Protein 1VQ2 (pdb70)

B-factor: mean 38.64, std 8.14, range [25.14, 63.62]

Radius of gyration: 15.67 Å; Cα contacts (8 Å, |Δi|>4): 355; chains: 1; bounding box: 34×39×39 Å

Sequence (173 aa):
MKASTVLQIAYLVSQESKCCSWKVGAVIEKNGRIISTGYNGSPAGGVNCCDYAAEQGWLLNKRFVLAKEHRSAHSEWSSKNEIHAELNAILFAAENGSSIEGATMYVTLSPCPDCAKAIAQSGIKKLVYCETYDKNKPGWDDILRNAGIEVFNVPKKNLNKLNWENINEFCGE

Organism: Enterobacteria phage T4 (NCBI:txid10665)

CATH classification: 3.40.140.10

Foldseek 3Di:
DDLLVVLVVQLVQQVVALAQFFRKKKFKADPHHTDFIFIKFFDPPADTRNVVCVVVVQWDVVVIHGEPVCVVVSCVVSVPGIDHGLVRRLVVCVVVVPQRAQIEMEMAEDDDLVNLLVCLVRNHAEYEYEYYDPPDDPPSNVSNVVSNHHYYYDYPVVNDPDPVVPGGGGRHD

Solvent-accessible surface area: 9096 Å² total; per-residue (Å²): 108,162,36,27,42,0,0,8,49,0,0,99,28,0,58,106,5,97,4,10,4,32,32,13,0,0,0,0,14,78,121,26,170,61,49,6,59,6,82,12,9,24,74,108,95,32,68,49,2,43,74,52,0,63,136,87,49,13,37,84,111,96,105,127,36,1,3,154,142,47,45,77,37,10,35,122,27,14,86,172,47,9,48,63,0,7,62,41,0,26,82,90,4,82,148,88,67,31,73,15,102,44,1,20,0,7,0,0,10,1,1,17,97,95,2,1,117,31,0,23,156,29,13,2,93,61,0,3,26,7,54,80,41,81,123,26,65,137,38,46,20,79,82,0,144,130,45,56,6,98,21,98,73,22,51,62,169,71,3,118,159,24,82,78,154,105,26,87,22,94,18,13,101

Nearest PDB structures (foldseek):
  1vq2-assembly1_A  TM=1.006E+00  e=2.935E-40  Tequatrovirus T4
  4p9e-assembly1_A  TM=8.996E-01  e=2.785E-14  Cyanophage S-TIM5
  4p9c-assembly1_J  TM=8.916E-01  e=4.959E-14  Cyanophage S-TIM5
  2hvv-assembly1_A  TM=8.712E-01  e=1.223E-12  Streptococcus mutans
  7fh4-assembly1_A  TM=8.272E-01  e=3.657E-11  Paramecium bursaria Chlorella virus 1

Secondary structure (DSSP, 8-state):
--HHHHHHHHHHHHTT---SSB--EEEEEETTEEEEEEE-B--TTS--HHHHHHHHT-EEE--EEE-GGGHHHHHHHHHHH-B-HHHHHHHHHHHHT---TT-EEEEEEPPPHHHHHHHHHHT--EEEEEEPPTT--TTTTHHHHHTT-EEEE--GGG--SS-GGG---B-B-

InterPro domains:
  IPR002125 Cytidine and deoxycytidylate deaminase domain [PF00383] (3-150)
  IPR002125 Cytidine and deoxycytidylate deaminase domain [PS51747] (1-171)
  IPR015517 Deoxycytidylate deaminase-related [PTHR11086] (5-188)
  IPR016192 APOBEC/CMP deaminase, zinc-binding [PS00903] (104-139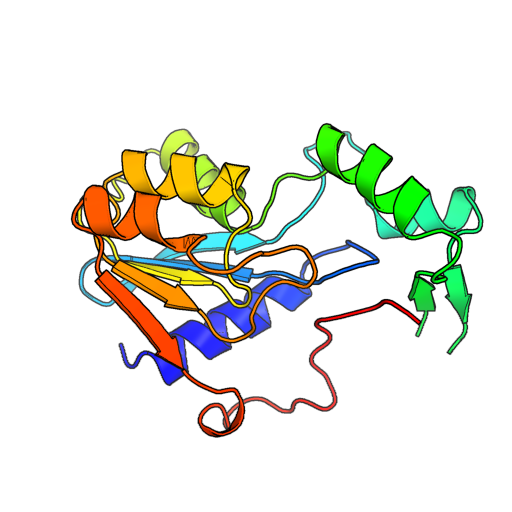)
  IPR016193 Cytidine deaminase-like [SSF53927] (1-190)
  IPR016473 Deoxycytidylate deaminase [PIRSF006019] (4-175)
  IPR035105 Deoxycytidylate deaminase domain [cd01286] (7-165)

Structure (mmCIF, N/CA/C/O backbone):
data_1VQ2
#
_entry.id   1VQ2
#
_cell.length_a   114.528
_cell.length_b   114.528
_cell.length_c   76.950
_cell.angle_alpha   90.00
_cell.angle_beta   90.00
_cell.angle_gamma   120.00
#
_symmetry.space_group_name_H-M   'P 63 2 2'
#
loop_
_entity.id
_entity.type
_entity.pdbx_description
1 polymer 'DEOXYCYTIDYLATE DEAMINASE'
2 non-polymer 'ZINC ION'
3 non-polymer "3,4-DIHYDRO-2'-DEOXYURIDINE-5'-MONOPHOSPHATE"
4 water water
#
loop_
_atom_site.group_PDB
_atom_site.id
_atom_site.type_symbol
_atom_si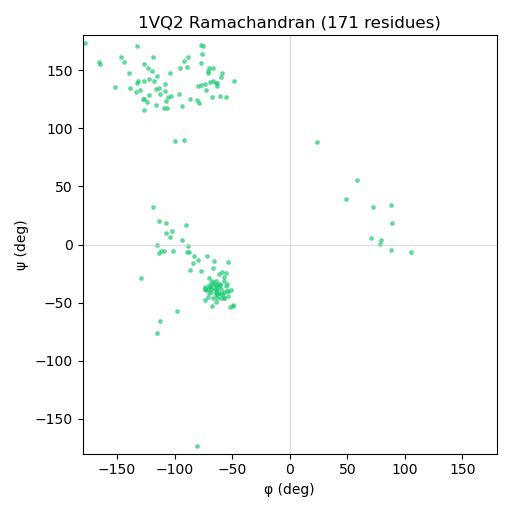te.label_atom_id
_atom_site.label_alt_id
_atom_site.label_comp_id
_atom_site.label_asym_id
_atom_site.label_entity_id
_atom_site.label_seq_id
_atom_site.pdbx_PDB_ins_code
_atom_site.Cartn_x
_atom_site.Cartn_y
_atom_site.Cartn_z
_atom_site.occupancy
_atom_site.B_iso_or_equiv
_atom_site.auth_seq_id
_atom_site.auth_comp_id
_atom_site.auth_asym_id
_atom_site.auth_atom_id
_atom_site.pdbx_PDB_model_num
ATOM 1 N N . MET A 1 1 ? 54.564 13.007 29.787 1.00 35.35 1 MET A N 1
ATOM 2 C CA . MET A 1 1 ? 54.240 11.576 29.526 1.00 36.11 1 MET A CA 1
ATOM 3 C C . MET A 1 1 ? 55.239 10.690 30.258 1.00 36.59 1 MET A C 1
ATOM 4 O O . MET A 1 1 ? 56.254 11.177 30.752 1.00 36.90 1 MET A O 1
ATOM 9 N N . LYS A 1 2 ? 54.953 9.392 30.326 1.00 37.11 2 LYS A N 1
ATOM 10 C CA . LYS A 1 2 ? 55.840 8.455 31.006 1.00 38.20 2 LYS A CA 1
ATOM 11 C C . LYS A 1 2 ? 57.196 8.363 30.320 1.00 37.41 2 LYS A C 1
ATOM 12 O O . LYS A 1 2 ? 57.288 8.342 29.092 1.00 37.39 2 LYS A O 1
ATOM 18 N N . ALA A 1 3 ? 58.246 8.304 31.131 1.00 36.47 3 ALA A N 1
ATOM 19 C CA . ALA A 1 3 ? 59.612 8.225 30.637 1.00 35.59 3 ALA A CA 1
ATOM 20 C C . ALA A 1 3 ? 59.788 7.075 29.653 1.00 34.78 3 ALA A C 1
ATOM 21 O O . ALA A 1 3 ? 60.408 7.240 28.601 1.00 34.02 3 ALA A O 1
ATOM 23 N N . SER A 1 4 ? 59.241 5.911 29.991 1.00 34.59 4 SER A N 1
ATOM 24 C CA . SER A 1 4 ? 59.348 4.752 29.111 1.00 34.49 4 SER A CA 1
ATOM 25 C C . SER A 1 4 ? 58.698 5.039 27.759 1.00 34.16 4 SER A C 1
ATOM 26 O O . SER A 1 4 ? 59.170 4.565 26.729 1.00 34.46 4 SER A O 1
ATOM 29 N N . THR A 1 5 ? 57.619 5.819 27.762 1.00 33.63 5 THR A N 1
ATOM 30 C CA . THR A 1 5 ? 56.933 6.159 26.521 1.00 33.82 5 THR A CA 1
ATOM 31 C C . THR A 1 5 ? 57.783 7.062 25.628 1.00 33.51 5 THR A C 1
ATOM 32 O O . THR A 1 5 ? 57.995 6.762 24.452 1.00 34.03 5 THR A O 1
ATOM 36 N N . VAL A 1 6 ? 58.271 8.168 26.182 1.00 32.73 6 VAL A N 1
ATOM 37 C CA . VAL A 1 6 ? 59.065 9.102 25.386 1.00 32.48 6 VAL A CA 1
ATOM 38 C C . VAL A 1 6 ? 60.395 8.505 24.935 1.00 31.64 6 VAL A C 1
ATOM 39 O O . VAL A 1 6 ? 60.877 8.798 23.839 1.00 31.84 6 VAL A O 1
ATOM 43 N N . LEU A 1 7 ? 60.981 7.663 25.776 1.00 31.29 7 LEU A N 1
ATOM 44 C CA . LEU A 1 7 ? 62.242 7.019 25.438 1.00 31.05 7 LEU A CA 1
ATOM 45 C C . LEU A 1 7 ? 62.027 6.124 24.218 1.00 30.33 7 LEU A C 1
ATOM 46 O O . LEU A 1 7 ? 62.850 6.092 23.305 1.00 30.48 7 LEU A O 1
ATOM 51 N N . GLN A 1 8 ? 60.909 5.406 24.192 1.00 29.97 8 GLN A N 1
ATOM 52 C CA . GLN A 1 8 ? 60.627 4.527 23.064 1.00 29.95 8 GLN A CA 1
ATOM 53 C C . GLN A 1 8 ? 60.315 5.353 21.813 1.00 29.59 8 GLN A C 1
ATOM 54 O O . GLN A 1 8 ? 60.584 4.918 20.691 1.00 29.91 8 GLN A O 1
ATOM 60 N N . ILE A 1 9 ? 59.772 6.552 22.006 1.00 28.68 9 ILE A N 1
ATOM 61 C CA . ILE A 1 9 ? 59.495 7.445 20.884 1.00 28.02 9 IL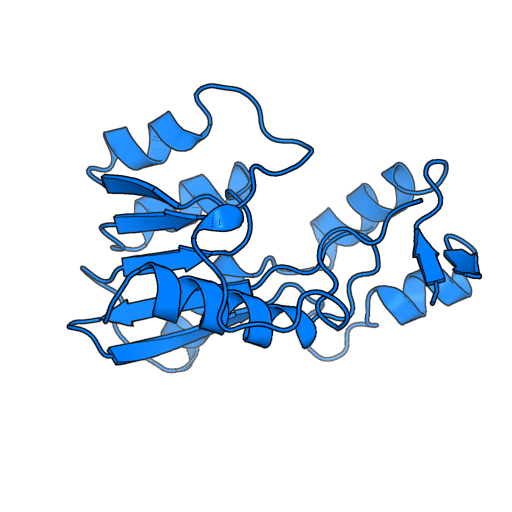E A CA 1
ATOM 62 C C . ILE A 1 9 ? 60.854 7.889 20.328 1.00 28.41 9 ILE A C 1
ATOM 63 O O . ILE A 1 9 ? 61.042 8.010 19.115 1.00 28.74 9 ILE A O 1
ATOM 68 N N . ALA A 1 10 ? 61.806 8.122 21.230 1.00 28.25 10 ALA A N 1
ATOM 69 C CA . ALA A 1 10 ? 63.154 8.514 20.832 1.00 28.01 10 ALA A CA 1
ATOM 70 C C . ALA A 1 10 ? 63.786 7.370 20.030 1.00 27.73 10 ALA A C 1
ATOM 71 O O . ALA A 1 10 ? 64.567 7.602 19.107 1.00 27.06 10 ALA A O 1
ATOM 73 N N . TYR A 1 11 ? 63.450 6.133 20.392 1.00 28.41 11 TYR A N 1
ATOM 74 C CA . TYR A 1 11 ? 63.974 4.975 19.670 1.00 29.21 11 TYR A CA 1
ATOM 75 C C . TYR A 1 11 ? 63.397 4.879 18.268 1.00 28.87 11 TYR A C 1
ATOM 76 O O . TYR A 1 11 ? 64.095 4.486 17.337 1.00 29.86 11 TYR A O 1
ATOM 85 N N . LEU A 1 12 ? 62.125 5.232 18.109 1.00 29.00 12 LEU A N 1
ATOM 86 C CA . LEU A 1 12 ? 61.523 5.203 16.780 1.00 29.12 12 LEU A CA 1
ATOM 87 C C . LEU A 1 12 ? 62.180 6.303 15.951 1.00 29.13 12 LEU A C 1
ATOM 88 O O . LEU A 1 12 ? 62.497 6.110 14.777 1.00 29.58 12 LEU A O 1
ATOM 93 N N . VAL A 1 13 ? 62.394 7.457 16.574 1.00 29.71 13 VAL A N 1
ATOM 94 C CA . VAL A 1 13 ? 63.025 8.575 15.888 1.00 30.04 13 VAL A CA 1
ATOM 95 C C . VAL A 1 13 ? 64.422 8.206 15.403 1.00 29.78 13 VAL A C 1
ATOM 96 O O . VAL A 1 13 ? 64.827 8.604 14.313 1.00 30.06 13 VAL A O 1
ATOM 100 N N . SER A 1 14 ? 65.151 7.439 16.211 1.00 29.88 14 SER A N 1
ATOM 101 C CA . SER A 1 14 ? 66.514 7.030 15.867 1.00 30.29 14 SER A CA 1
ATOM 102 C C . SER A 1 14 ? 66.600 6.191 14.594 1.00 31.14 14 SER A C 1
ATOM 103 O O . SER A 1 14 ? 67.641 6.168 13.933 1.00 30.73 14 SER A O 1
ATOM 106 N N . GLN A 1 15 ? 65.516 5.500 14.252 1.00 31.39 15 GLN A N 1
ATOM 107 C CA . GLN A 1 15 ? 65.510 4.653 13.060 1.00 32.48 15 GLN A CA 1
ATOM 108 C C . GLN A 1 15 ? 65.640 5.440 11.756 1.00 32.22 15 GLN A C 1
ATOM 109 O O . GLN A 1 15 ? 65.926 4.871 10.708 1.00 31.66 15 GLN A O 1
ATOM 115 N N . GLU A 1 16 ? 65.445 6.751 11.827 1.00 32.11 16 GLU A N 1
ATOM 116 C CA . GLU A 1 16 ? 65.561 7.600 10.648 1.00 32.36 16 GLU A CA 1
ATOM 117 C C . GLU A 1 16 ? 67.031 7.905 10.336 1.00 31.79 16 GLU A C 1
ATOM 118 O O . GLU A 1 16 ? 67.352 8.394 9.256 1.00 31.58 16 GLU A O 1
ATOM 124 N N . SER A 1 17 ? 67.919 7.607 11.279 1.00 30.99 17 SER A N 1
ATOM 125 C CA . SER A 1 17 ? 69.347 7.870 11.093 1.00 31.91 17 SER A CA 1
ATOM 126 C C . SER A 1 17 ? 70.002 7.015 10.009 1.00 31.86 17 SER A C 1
ATOM 127 O O . SER A 1 17 ? 69.705 5.833 9.878 1.00 31.81 17 SER A O 1
ATOM 130 N N . LYS A 1 18 ? 70.894 7.627 9.236 1.00 32.58 18 LYS A N 1
ATOM 131 C CA . LYS A 1 18 ? 71.619 6.928 8.181 1.00 33.67 18 LYS A CA 1
ATOM 132 C C . LYS A 1 18 ? 73.046 6.596 8.619 1.00 33.28 18 LYS A C 1
ATOM 133 O O . LYS A 1 18 ? 73.874 6.213 7.795 1.00 33.53 18 LYS A O 1
ATOM 139 N N . CYS A 1 19 ? 73.339 6.753 9.906 1.00 33.07 19 CYS A N 1
ATOM 140 C CA . CYS A 1 19 ? 74.677 6.456 10.418 1.00 33.16 19 CYS A CA 1
ATOM 141 C C . CYS A 1 19 ? 74.885 4.948 10.474 1.00 33.95 19 CYS A C 1
ATOM 142 O O . CYS A 1 19 ? 73.995 4.209 10.893 1.00 33.77 19 CYS A O 1
ATOM 145 N N . CYS A 1 20 ? 76.070 4.502 10.063 1.00 34.97 20 CYS A N 1
ATOM 146 C CA . CYS A 1 20 ? 76.397 3.078 10.048 1.00 35.59 20 CYS A CA 1
ATOM 147 C C . CYS A 1 20 ? 77.001 2.579 11.354 1.00 36.27 20 CYS A C 1
ATOM 148 O O . CYS A 1 20 ? 77.218 1.374 11.523 1.00 35.76 20 CYS A O 1
ATOM 151 N N . SER A 1 21 ? 77.273 3.494 12.281 1.00 36.55 21 SER A N 1
ATOM 152 C CA . SER A 1 21 ? 77.870 3.105 13.557 1.00 36.51 21 SER A CA 1
ATOM 153 C C . SER A 1 21 ? 76.844 2.971 14.671 1.00 36.82 21 SER A C 1
ATOM 154 O O . SER A 1 21 ? 76.733 1.915 15.295 1.00 37.37 21 SER A O 1
ATOM 157 N N . TRP A 1 22 ? 76.107 4.050 14.919 1.00 36.68 22 TRP A N 1
ATOM 158 C CA . TRP A 1 22 ? 75.071 4.086 15.948 1.00 36.45 22 TRP A CA 1
ATOM 159 C C . TRP A 1 22 ? 73.845 4.848 15.449 1.00 35.58 22 TRP A C 1
ATOM 160 O O . TRP A 1 22 ? 73.971 5.795 14.676 1.00 36.07 22 TRP A O 1
ATOM 171 N N . LYS A 1 23 ? 72.665 4.434 15.901 1.00 34.98 23 LYS A N 1
ATOM 172 C CA . LYS A 1 23 ? 71.419 5.112 15.546 1.00 34.75 23 LYS A CA 1
ATOM 173 C C . LYS A 1 23 ? 71.009 5.783 16.843 1.00 34.02 23 LYS A C 1
ATOM 174 O O . LYS A 1 23 ? 70.760 5.107 17.842 1.00 34.73 23 LYS A O 1
ATOM 180 N N . VAL A 1 24 ? 70.939 7.105 16.840 1.00 33.32 24 VAL A N 1
ATOM 181 C CA . VAL A 1 24 ? 70.580 7.822 18.054 1.00 31.77 24 VAL A CA 1
ATOM 182 C C . VAL A 1 24 ? 69.352 8.688 17.838 1.00 30.62 24 VAL A C 1
ATOM 183 O O . VAL A 1 24 ? 69.168 9.266 16.774 1.00 30.35 24 VAL A O 1
ATOM 187 N N . GLY A 1 25 ? 68.503 8.755 18.852 1.00 30.40 25 GLY A N 1
ATOM 188 C CA . GLY A 1 25 ? 67.299 9.551 18.759 1.00 28.90 25 GLY A CA 1
ATOM 189 C C . GLY A 1 25 ? 67.142 10.410 19.996 1.00 28.41 25 GLY A C 1
ATOM 190 O O . GLY A 1 25 ? 67.403 9.961 21.108 1.00 28.06 25 GLY A O 1
ATOM 191 N N . ALA A 1 26 ? 66.724 11.654 19.801 1.00 27.74 26 ALA A N 1
ATOM 192 C CA . ALA A 1 26 ? 66.522 12.572 20.916 1.00 27.14 26 ALA A CA 1
ATOM 193 C C . ALA A 1 26 ? 65.166 13.255 20.787 1.00 26.83 26 ALA A C 1
ATOM 194 O O . ALA A 1 26 ? 64.737 13.624 19.688 1.00 25.86 26 ALA A O 1
ATOM 196 N N . VAL A 1 27 ? 64.506 13.424 21.925 1.00 26.67 27 VAL A N 1
ATOM 197 C CA . VAL A 1 27 ? 63.196 14.049 21.986 1.00 26.70 27 VAL A CA 1
ATOM 198 C C . VAL A 1 27 ? 63.192 15.138 23.049 1.00 27.30 27 VAL A C 1
ATOM 199 O O . VAL A 1 27 ? 63.665 14.921 24.162 1.00 28.07 27 VAL A O 1
ATOM 203 N N . ILE A 1 28 ? 62.669 16.310 22.711 1.00 27.02 28 ILE A N 1
ATOM 204 C CA . ILE A 1 28 ? 62.572 17.376 23.697 1.00 26.59 28 ILE A CA 1
ATOM 205 C C . ILE A 1 28 ? 61.100 17.504 24.064 1.00 27.30 28 ILE A C 1
ATOM 206 O O . ILE A 1 28 ? 60.230 17.691 23.200 1.00 25.60 28 ILE A O 1
ATOM 211 N N . GLU A 1 29 ? 60.827 17.367 25.355 1.00 27.84 29 GLU A N 1
ATOM 212 C CA . GLU A 1 29 ? 59.470 17.436 25.858 1.00 29.66 29 GLU A CA 1
ATOM 213 C C . GLU A 1 29 ? 59.308 18.631 26.788 1.00 29.99 29 GLU A C 1
ATOM 214 O O . GLU A 1 29 ? 60.148 18.874 27.661 1.00 29.62 29 GLU A O 1
ATOM 220 N N . LYS A 1 30 ? 58.226 19.376 26.589 1.00 29.60 30 LYS A N 1
ATOM 221 C CA . LYS A 1 30 ? 57.928 20.532 27.421 1.00 30.26 30 LYS A CA 1
ATOM 222 C C . LYS A 1 30 ? 56.506 20.382 27.939 1.00 30.48 30 LYS A C 1
ATOM 223 O O . LYS A 1 30 ? 55.569 20.213 27.157 1.00 30.63 30 LYS A O 1
ATOM 229 N N . ASN A 1 31 ? 56.353 20.437 29.258 1.00 30.33 31 ASN A N 1
ATOM 230 C CA . ASN A 1 31 ? 55.048 20.298 29.887 1.00 30.82 31 ASN A CA 1
ATOM 231 C C . ASN A 1 31 ? 54.262 19.091 29.378 1.00 30.64 31 ASN A C 1
ATOM 232 O O . ASN A 1 31 ? 53.052 19.160 29.173 1.00 29.82 31 ASN A O 1
ATOM 237 N N . GLY A 1 32 ? 54.960 17.984 29.161 1.00 30.80 32 GLY A N 1
ATOM 238 C CA . GLY A 1 32 ? 54.285 16.776 28.716 1.00 30.82 32 GLY A CA 1
ATOM 239 C C . GLY A 1 32 ? 54.082 16.559 27.227 1.00 29.99 32 GLY A C 1
ATOM 240 O O . GLY A 1 32 ? 53.585 15.502 26.843 1.00 30.99 32 GLY A O 1
ATOM 241 N N . ARG A 1 33 ? 54.444 17.531 26.390 1.00 28.92 33 ARG A N 1
ATOM 242 C CA . ARG A 1 33 ? 54.290 17.388 24.939 1.00 27.80 33 ARG A CA 1
ATOM 243 C C . ARG A 1 33 ? 55.633 17.502 24.239 1.00 27.59 33 ARG A C 1
ATOM 244 O O . ARG A 1 33 ? 56.527 18.215 24.698 1.00 26.92 33 ARG A O 1
ATOM 252 N N . ILE A 1 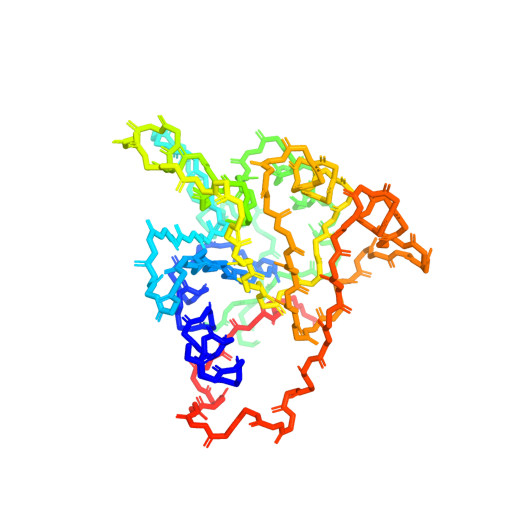34 ? 55.770 16.810 23.116 1.00 27.22 34 ILE A N 1
ATOM 253 C CA . ILE A 1 34 ? 57.011 16.853 22.359 1.00 27.69 34 ILE A CA 1
ATOM 254 C C . ILE A 1 34 ? 57.038 18.121 21.516 1.00 28.16 34 ILE A C 1
ATOM 255 O O . ILE A 1 34 ? 56.114 18.382 20.735 1.00 28.08 34 ILE A O 1
ATOM 260 N N . ILE A 1 35 ? 58.093 18.914 21.690 1.00 28.09 35 ILE A N 1
ATOM 261 C CA . ILE A 1 35 ? 58.234 20.167 20.959 1.00 27.46 35 ILE A CA 1
ATOM 262 C C . ILE A 1 35 ? 59.403 20.149 19.989 1.00 27.73 35 ILE A C 1
ATOM 263 O O . ILE A 1 35 ? 59.583 21.086 19.212 1.00 27.99 35 ILE A O 1
ATOM 268 N N . SER A 1 36 ? 60.206 19.090 20.043 1.00 27.48 36 SER A N 1
ATOM 269 C CA . SER A 1 36 ? 61.320 18.938 19.113 1.00 27.04 36 SER A CA 1
ATOM 270 C C . SER A 1 36 ? 61.833 17.509 19.127 1.00 28.04 36 SER A C 1
ATOM 271 O O . SER A 1 36 ? 61.654 16.787 20.109 1.00 27.34 36 SER A O 1
ATOM 274 N N . THR A 1 37 ? 62.455 17.101 18.021 1.00 27.89 37 THR A N 1
ATOM 275 C CA . THR A 1 37 ? 63.014 15.763 17.897 1.00 27.94 37 THR A CA 1
ATOM 276 C C . THR A 1 37 ? 64.257 15.843 17.041 1.00 27.87 37 THR A C 1
ATOM 277 O O . THR A 1 37 ? 64.452 16.804 16.299 1.00 28.25 37 THR A O 1
ATOM 281 N N . GLY A 1 38 ? 65.095 14.821 17.140 1.00 27.83 38 GLY A N 1
ATOM 282 C CA . GLY A 1 38 ? 66.307 14.799 16.352 1.00 27.47 38 GLY A CA 1
ATOM 283 C C . GLY A 1 38 ? 66.970 13.440 16.320 1.00 26.85 38 GLY A C 1
ATOM 284 O O . GLY A 1 38 ? 66.740 12.595 17.184 1.00 27.19 38 GLY A O 1
ATOM 285 N N . TYR A 1 39 ? 67.773 13.219 15.288 1.00 27.67 39 TYR A N 1
ATOM 286 C CA . TYR A 1 39 ? 68.523 11.982 15.151 1.00 28.08 39 TYR A CA 1
ATOM 287 C C . TYR A 1 39 ? 69.861 12.368 14.534 1.00 28.54 39 TYR A C 1
ATOM 288 O O . TYR A 1 39 ? 69.979 13.433 13.929 1.00 27.49 39 TYR A O 1
ATOM 297 N N . ASN A 1 40 ? 70.878 11.534 14.724 1.00 29.72 40 ASN A N 1
ATOM 298 C CA . ASN A 1 40 ? 72.200 11.837 14.188 1.00 30.89 40 ASN A CA 1
ATOM 299 C C . ASN A 1 40 ? 72.273 11.662 12.672 1.00 32.12 40 ASN A C 1
ATOM 300 O O . ASN A 1 40 ? 71.806 10.665 12.118 1.00 32.46 40 ASN A O 1
ATOM 305 N N . GLY A 1 41 ? 72.854 12.646 12.000 1.00 32.98 41 GLY A N 1
ATOM 306 C CA . GLY A 1 41 ? 72.973 12.568 10.559 1.00 34.42 41 GLY A CA 1
ATOM 307 C C . GLY A 1 41 ? 73.709 13.764 10.007 1.00 35.87 41 GLY A C 1
ATOM 308 O O . GLY A 1 41 ? 74.016 14.707 10.738 1.00 35.15 41 GLY A O 1
ATOM 309 N N . SER A 1 42 ? 73.983 13.719 8.709 1.00 37.41 42 SER A N 1
ATOM 310 C CA . SER A 1 42 ? 74.687 14.784 8.007 1.00 39.32 42 SER A CA 1
ATOM 311 C C . SER A 1 42 ? 73.758 15.969 7.753 1.00 39.89 42 SER A C 1
ATOM 312 O O . SER A 1 42 ? 72.538 15.837 7.848 1.00 39.32 42 SER A O 1
ATOM 315 N N . PRO A 1 43 ? 74.328 17.143 7.425 1.00 40.74 43 PRO A N 1
ATOM 316 C CA . PRO A 1 43 ? 73.527 18.343 7.151 1.00 41.77 43 PRO A CA 1
ATOM 317 C C . PRO A 1 43 ? 73.002 18.243 5.720 1.00 43.54 43 PRO A C 1
ATOM 318 O O . PRO A 1 43 ? 73.198 17.226 5.054 1.00 43.05 43 PRO A O 1
ATOM 322 N N . ALA A 1 44 ? 72.360 19.304 5.244 1.00 45.04 44 ALA A N 1
ATOM 323 C CA . ALA A 1 44 ? 71.842 19.322 3.883 1.00 45.97 44 ALA A CA 1
ATOM 324 C C . ALA A 1 44 ? 73.010 19.416 2.899 1.00 46.67 44 ALA A C 1
ATOM 325 O O . ALA A 1 44 ? 74.041 20.029 3.197 1.00 46.95 44 ALA A O 1
ATOM 327 N N . GLY A 1 45 ? 72.845 18.808 1.729 1.00 47.19 45 GLY A N 1
ATOM 328 C CA . GLY A 1 45 ? 73.892 18.846 0.725 1.00 47.24 45 GLY A CA 1
ATOM 329 C C . GLY A 1 45 ? 75.094 18.011 1.116 1.00 47.30 45 GLY A C 1
ATOM 330 O O . GLY A 1 45 ? 76.115 18.015 0.427 1.00 47.19 45 GLY A O 1
ATOM 331 N N . GLY A 1 46 ? 74.974 17.297 2.230 1.00 47.42 46 GLY A N 1
ATOM 332 C CA . GLY A 1 46 ? 76.064 16.453 2.689 1.00 46.91 46 GLY A CA 1
ATOM 333 C C . GLY A 1 46 ? 75.727 14.988 2.490 1.00 46.22 46 GLY A C 1
ATOM 334 O O . GLY A 1 46 ? 74.601 14.565 2.750 1.00 46.60 46 GLY A O 1
ATOM 335 N N . VAL A 1 47 ? 76.693 14.206 2.026 1.00 45.00 47 VAL A N 1
ATOM 336 C CA . VAL A 1 47 ? 76.449 12.789 1.806 1.00 43.81 47 VAL A CA 1
ATOM 337 C C . VAL A 1 47 ? 76.124 12.093 3.129 1.00 42.53 47 VAL A C 1
ATOM 338 O O . VAL A 1 47 ? 76.733 12.383 4.162 1.00 41.84 47 VAL A O 1
ATOM 342 N N . ASN A 1 48 ? 75.155 11.183 3.100 1.00 40.74 48 ASN A N 1
ATOM 343 C CA . ASN A 1 48 ? 74.779 10.449 4.302 1.00 39.71 48 ASN A CA 1
ATOM 344 C C . ASN A 1 48 ? 75.871 9.453 4.688 1.00 38.75 48 ASN A C 1
ATOM 345 O O . ASN A 1 48 ? 76.590 8.933 3.834 1.00 38.12 48 ASN A O 1
ATOM 350 N N . CYS A 1 49 ? 75.992 9.199 5.984 1.00 37.22 49 CYS A N 1
ATOM 351 C CA . CYS A 1 49 ? 77.003 8.293 6.508 1.00 36.73 49 CYS A CA 1
ATOM 352 C C . CYS A 1 49 ? 77.024 6.912 5.837 1.00 37.10 49 CYS A C 1
ATOM 353 O O . CYS A 1 49 ? 78.068 6.469 5.359 1.00 36.54 49 CYS A O 1
ATOM 356 N N . CYS A 1 50 ? 75.880 6.234 5.804 1.00 37.05 50 CYS A N 1
ATOM 357 C CA . CYS A 1 50 ? 75.813 4.907 5.193 1.00 38.39 50 CYS A CA 1
ATOM 358 C C . CYS A 1 50 ? 76.331 4.903 3.753 1.00 37.56 50 CYS A C 1
ATOM 359 O O . CYS A 1 50 ? 77.027 3.975 3.350 1.00 38.20 50 CYS A O 1
ATOM 362 N N . ASP A 1 51 ? 76.010 5.940 2.987 1.00 36.56 51 ASP A N 1
ATOM 363 C CA . ASP A 1 51 ? 76.454 6.022 1.601 1.00 36.35 51 ASP A CA 1
ATOM 364 C C . ASP A 1 51 ? 77.946 6.266 1.490 1.00 36.42 51 ASP A C 1
ATOM 365 O O . ASP A 1 51 ? 78.595 5.770 0.568 1.00 36.15 51 ASP A O 1
ATOM 370 N N . TYR A 1 52 ? 78.490 7.042 2.420 1.00 35.93 52 TYR A N 1
ATOM 371 C CA . TYR A 1 52 ? 79.911 7.335 2.400 1.00 34.91 52 TYR A CA 1
ATOM 372 C C . TYR A 1 52 ? 80.685 6.090 2.839 1.00 34.49 52 TYR A C 1
ATOM 373 O O . TYR A 1 52 ? 81.754 5.797 2.307 1.00 33.81 52 TYR A O 1
ATOM 382 N N . ALA A 1 53 ? 80.142 5.363 3.810 1.00 34.49 53 ALA A N 1
ATOM 383 C CA . ALA A 1 53 ? 80.787 4.146 4.298 1.00 35.44 53 ALA A CA 1
ATOM 384 C C . ALA A 1 53 ? 80.824 3.111 3.168 1.00 36.09 53 ALA A C 1
ATOM 385 O O . ALA A 1 53 ? 81.770 2.334 3.055 1.00 35.48 53 ALA A O 1
ATOM 387 N N . ALA A 1 54 ? 79.788 3.114 2.335 1.00 36.54 54 ALA A N 1
ATOM 388 C CA . ALA A 1 54 ? 79.714 2.186 1.215 1.00 38.00 54 ALA A CA 1
ATOM 389 C C . ALA A 1 54 ? 80.852 2.464 0.236 1.00 38.20 54 ALA A C 1
ATOM 390 O O . ALA A 1 54 ? 81.568 1.550 -0.156 1.00 38.64 54 ALA A O 1
ATOM 392 N N . GLU A 1 55 ? 81.023 3.729 -0.142 1.00 38.71 55 GLU A N 1
ATOM 393 C CA . GLU A 1 55 ? 82.083 4.122 -1.071 1.00 39.26 55 GLU A CA 1
ATOM 394 C C . GLU A 1 55 ? 83.469 3.808 -0.529 1.00 38.78 55 GLU A C 1
ATOM 395 O O . GLU A 1 55 ? 84.380 3.472 -1.287 1.00 38.79 55 GLU A O 1
ATOM 401 N N . GLN A 1 56 ? 83.628 3.947 0.783 1.00 38.69 56 GLN A N 1
ATOM 402 C CA . GLN A 1 56 ? 84.911 3.718 1.440 1.00 38.59 56 GLN A CA 1
ATOM 403 C C . GLN A 1 56 ? 85.206 2.264 1.769 1.00 38.81 56 GLN A C 1
ATOM 404 O O . GLN A 1 56 ? 86.322 1.936 2.162 1.00 39.17 56 GLN A O 1
ATOM 410 N N . GLY A 1 57 ? 84.211 1.397 1.628 1.00 38.65 57 GLY A N 1
ATOM 411 C CA . GLY A 1 57 ? 84.423 -0.007 1.936 1.00 39.28 57 GLY A CA 1
ATOM 412 C C . GLY A 1 57 ? 84.552 -0.303 3.423 1.00 39.54 57 GLY A C 1
ATOM 413 O O . GLY A 1 57 ? 85.264 -1.231 3.816 1.00 39.00 57 GLY A O 1
ATOM 414 N N . TRP A 1 58 ? 83.859 0.473 4.254 1.00 39.44 58 TRP A N 1
ATOM 415 C CA . TRP A 1 58 ? 83.908 0.269 5.702 1.00 39.68 58 TRP A CA 1
ATOM 416 C C . TRP A 1 58 ? 82.932 -0.800 6.169 1.00 39.47 58 TRP A C 1
ATOM 417 O O . TRP A 1 58 ? 83.047 -1.301 7.286 1.00 39.46 58 TRP A O 1
ATOM 428 N N . LEU A 1 59 ? 81.973 -1.146 5.317 1.00 40.09 59 LEU A N 1
ATOM 429 C CA . LEU A 1 59 ? 80.933 -2.101 5.690 1.00 41.30 59 LEU A CA 1
ATOM 430 C C . LEU A 1 59 ? 81.143 -3.581 5.385 1.00 42.86 59 LEU A C 1
ATOM 431 O O . LEU A 1 59 ? 81.916 -3.953 4.501 1.00 42.61 59 LEU A O 1
ATOM 436 N N . LEU A 1 60 ? 80.416 -4.404 6.139 1.00 44.67 60 LEU A N 1
ATOM 437 C CA . LEU A 1 60 ? 80.419 -5.857 6.016 1.00 46.89 60 LEU A CA 1
ATOM 438 C C . LEU A 1 60 ? 78.957 -6.321 6.016 1.00 48.77 60 LEU A C 1
ATOM 439 O O . LEU A 1 60 ? 78.173 -5.914 6.874 1.00 49.14 60 LEU A O 1
ATOM 444 N N . ASN A 1 61 ? 78.598 -7.176 5.059 1.00 50.75 61 ASN A N 1
ATOM 445 C CA . ASN A 1 61 ? 77.226 -7.674 4.918 1.00 52.83 61 ASN A CA 1
ATOM 446 C C . ASN A 1 61 ? 76.772 -8.639 6.015 1.00 53.73 61 ASN A C 1
ATOM 447 O O . ASN A 1 61 ? 77.584 -9.346 6.608 1.00 54.28 61 ASN A O 1
ATOM 452 N N . LYS A 1 62 ? 75.461 -8.654 6.263 1.00 54.97 62 LYS A N 1
ATOM 453 C CA . LYS A 1 62 ? 74.824 -9.502 7.276 1.00 55.48 62 LYS A CA 1
ATOM 454 C C . LYS A 1 62 ? 75.774 -9.937 8.383 1.00 55.99 62 LYS A C 1
ATOM 455 O O . LYS A 1 62 ? 76.082 -9.162 9.289 1.00 56.42 62 LYS A O 1
ATOM 457 N N . ARG A 1 83 ? 71.157 -4.904 6.126 1.00 48.64 83 ARG A N 1
ATOM 458 C CA . ARG A 1 83 ? 71.943 -5.806 6.959 1.00 48.44 83 ARG A CA 1
ATOM 459 C C . ARG A 1 83 ? 73.448 -5.602 6.758 1.00 48.06 83 ARG A C 1
ATOM 460 O O . ARG A 1 83 ? 74.176 -6.542 6.429 1.00 48.89 83 ARG A O 1
ATOM 462 N N . PHE A 1 84 ? 73.904 -4.367 6.941 1.00 46.54 84 PHE A N 1
ATOM 463 C CA . PHE A 1 84 ? 75.320 -4.034 6.815 1.00 44.92 84 PHE A CA 1
ATOM 464 C C . PHE A 1 84 ? 75.792 -3.526 8.170 1.00 44.27 84 PHE A C 1
ATOM 465 O O . PHE A 1 84 ? 75.061 -2.809 8.853 1.00 44.56 84 PHE A O 1
ATOM 473 N N . VAL A 1 85 ? 76.999 -3.908 8.569 1.00 43.01 85 VAL A N 1
ATOM 474 C CA . VAL A 1 85 ? 77.545 -3.453 9.837 1.00 42.28 85 VAL A CA 1
ATOM 475 C C . VAL A 1 85 ? 78.869 -2.755 9.577 1.00 42.29 85 VAL A C 1
ATOM 476 O O . VAL A 1 85 ? 79.548 -3.048 8.593 1.00 41.86 85 VAL A O 1
ATOM 480 N N . LEU A 1 86 ? 79.217 -1.816 10.452 1.00 41.89 86 LEU A N 1
ATOM 481 C CA . LEU A 1 86 ? 80.474 -1.086 10.337 1.00 41.61 86 LEU A CA 1
ATOM 482 C C . LEU A 1 86 ? 81.585 -1.985 10.863 1.00 41.84 86 LEU A C 1
ATOM 483 O O . LEU A 1 86 ? 81.538 -2.428 12.011 1.00 41.08 86 LEU A O 1
ATOM 488 N N . ALA A 1 87 ? 82.576 -2.257 10.021 1.00 42.77 87 ALA A N 1
ATOM 489 C CA . ALA A 1 87 ? 83.695 -3.110 10.412 1.00 44.37 87 ALA A CA 1
ATOM 490 C C . ALA A 1 87 ? 84.480 -2.479 11.560 1.00 45.31 87 ALA A C 1
ATOM 491 O O . ALA A 1 87 ? 84.744 -1.276 11.548 1.00 45.73 87 ALA A O 1
ATOM 493 N N . LYS A 1 88 ? 84.847 -3.292 12.547 1.00 46.75 88 LYS A N 1
ATOM 494 C CA . LYS A 1 88 ? 85.605 -2.80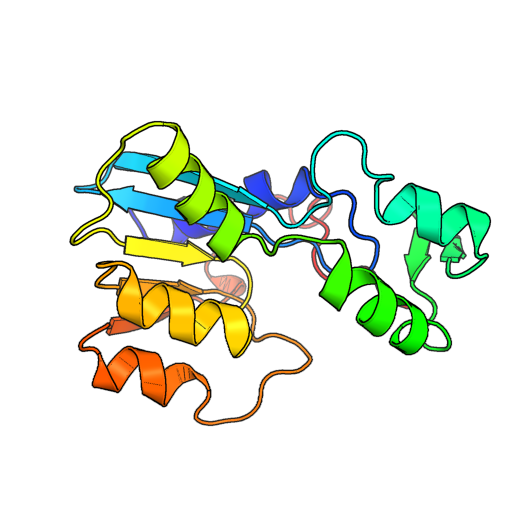6 13.697 1.00 48.69 88 LYS A CA 1
ATOM 495 C C . LYS A 1 88 ? 86.889 -2.117 13.267 1.00 48.99 88 LYS A C 1
ATOM 496 O O . LYS A 1 88 ? 87.316 -1.143 13.882 1.00 49.37 88 LYS A O 1
ATOM 502 N N . GLU A 1 89 ? 87.502 -2.625 12.205 1.00 49.44 89 GLU A N 1
ATOM 503 C CA . GLU A 1 89 ? 88.754 -2.062 11.720 1.00 50.08 89 GLU A CA 1
ATOM 504 C C . GLU A 1 89 ? 88.566 -0.713 11.050 1.00 49.14 89 GLU A C 1
ATOM 505 O O . GLU A 1 89 ? 89.540 -0.028 10.749 1.00 48.73 89 GLU A O 1
ATOM 511 N N . HIS A 1 90 ? 87.317 -0.334 10.809 1.00 48.35 90 HIS A N 1
ATOM 512 C CA . HIS A 1 90 ? 87.043 0.943 10.167 1.00 47.20 90 HIS A CA 1
ATOM 513 C C . HIS A 1 90 ? 86.302 1.930 11.058 1.00 46.44 90 HIS A C 1
ATOM 514 O O . HIS A 1 90 ? 86.030 3.055 10.636 1.00 45.85 90 HIS A O 1
ATOM 521 N N . ARG A 1 91 ? 85.980 1.525 12.283 1.00 45.43 91 ARG A N 1
ATOM 522 C CA . ARG A 1 91 ? 85.253 2.422 13.169 1.00 45.27 91 ARG A CA 1
ATOM 523 C C . ARG A 1 91 ? 86.030 3.696 13.449 1.00 44.98 91 ARG A C 1
ATOM 524 O O . ARG A 1 91 ? 85.445 4.771 13.594 1.00 44.72 91 ARG A O 1
ATOM 532 N N . SER A 1 92 ? 87.349 3.575 13.517 1.00 44.24 92 SER A N 1
ATOM 533 C CA . SER A 1 92 ? 88.198 4.729 13.765 1.00 43.40 92 SER A CA 1
ATOM 534 C C . SER A 1 92 ? 88.076 5.728 12.615 1.00 41.87 92 SER A C 1
ATOM 535 O O . SER A 1 92 ? 87.989 6.938 12.838 1.00 41.76 92 SER A O 1
ATOM 538 N N . ALA A 1 93 ? 88.073 5.223 11.384 1.00 39.96 93 ALA A N 1
ATOM 539 C CA . ALA A 1 93 ? 87.950 6.087 10.215 1.00 38.44 93 ALA A CA 1
ATOM 540 C C . ALA A 1 93 ? 86.552 6.710 10.203 1.00 37.56 93 ALA A C 1
ATOM 541 O O . ALA A 1 93 ? 86.358 7.825 9.725 1.00 36.96 93 ALA A O 1
ATOM 543 N N . HIS A 1 94 ? 85.577 5.981 10.730 1.00 36.97 94 HIS A N 1
ATOM 544 C CA . HIS A 1 94 ? 84.221 6.502 10.781 1.00 36.88 94 HIS A CA 1
ATOM 545 C C . HIS A 1 94 ? 84.114 7.625 11.814 1.00 36.74 94 HIS A C 1
ATOM 546 O O . HIS A 1 94 ? 83.512 8.658 11.545 1.00 36.57 94 HIS A O 1
ATOM 553 N N . SER A 1 95 ? 84.695 7.419 12.993 1.00 37.33 95 SER A N 1
ATOM 554 C CA . SER A 1 95 ? 84.656 8.435 14.043 1.00 38.33 95 SER A CA 1
ATOM 555 C C . SER A 1 95 ? 85.260 9.758 13.582 1.00 38.20 95 SER A C 1
ATOM 556 O O . SER A 1 95 ? 84.706 10.819 13.863 1.00 38.57 95 SER A O 1
ATOM 559 N N . GLU A 1 96 ? 86.387 9.690 12.873 1.00 38.06 96 GLU A N 1
ATOM 560 C CA . GLU A 1 96 ? 87.054 10.890 12.371 1.00 38.89 96 GLU A CA 1
ATOM 561 C C . GLU A 1 96 ? 86.156 11.630 11.385 1.00 37.88 96 GLU A C 1
ATOM 562 O O . GLU A 1 96 ? 86.020 12.853 11.450 1.00 37.67 96 GLU A O 1
ATOM 568 N N . TRP A 1 97 ? 85.555 10.887 10.461 1.00 36.06 97 TRP A N 1
ATOM 569 C CA . TRP A 1 97 ? 84.670 11.483 9.465 1.00 34.66 97 TRP A CA 1
ATOM 570 C C . TRP A 1 97 ? 83.402 12.033 10.130 1.00 34.02 97 TRP A C 1
ATOM 571 O O . TRP A 1 97 ? 82.978 13.156 9.856 1.00 33.41 97 TRP A O 1
ATOM 582 N N . SER A 1 98 ? 82.812 11.228 11.007 1.00 33.70 98 SER A N 1
ATOM 583 C CA . SER A 1 98 ? 81.588 11.598 11.707 1.00 34.71 98 SER A CA 1
ATOM 584 C C . SER A 1 98 ? 81.745 12.863 12.554 1.00 35.70 98 SER A C 1
ATOM 585 O O . SER A 1 98 ? 80.868 13.729 12.546 1.00 35.19 98 SER A O 1
ATOM 588 N N . SER A 1 99 ? 82.864 12.970 13.270 1.00 36.41 99 SER A N 1
ATOM 589 C CA . SER A 1 99 ? 83.126 14.131 14.121 1.00 36.80 99 SER A CA 1
ATOM 590 C C . SER A 1 99 ? 82.939 15.432 13.353 1.00 37.43 99 SER A C 1
ATOM 591 O O . SER A 1 99 ? 82.394 16.399 13.887 1.00 37.54 99 SER A O 1
ATOM 593 N N . LYS A 1 100 ? 83.369 15.464 12.097 1.00 38.07 100 LYS A N 1
ATOM 594 C CA . LYS A 1 100 ? 83.218 16.685 11.327 1.00 38.99 100 LYS A CA 1
ATOM 595 C C . LYS A 1 100 ? 82.106 16.704 10.282 1.00 38.10 100 LYS A C 1
ATOM 596 O O . LYS A 1 100 ? 81.981 17.670 9.532 1.00 37.84 100 LYS A O 1
ATOM 602 N N . ASN A 1 101 ? 81.280 15.665 10.242 1.00 36.92 101 ASN A N 1
ATOM 603 C CA . ASN A 1 101 ? 80.207 15.624 9.256 1.00 36.42 101 ASN A CA 1
ATOM 604 C C . ASN A 1 101 ? 78.808 15.320 9.788 1.00 35.58 101 ASN A C 1
ATOM 605 O O . ASN A 1 101 ? 77.821 15.759 9.205 1.00 37.14 101 ASN A O 1
ATOM 610 N N . GLU A 1 102 ? 78.710 14.573 10.880 1.00 34.23 102 GLU A N 1
ATOM 611 C CA . GLU A 1 102 ? 77.400 14.234 11.415 1.00 33.43 102 GLU A CA 1
ATOM 612 C C . GLU A 1 102 ? 77.017 14.979 12.680 1.00 32.72 102 GLU A C 1
ATOM 613 O O . GLU A 1 102 ? 77.760 14.984 13.660 1.00 30.91 102 GLU A O 1
ATOM 619 N N . ILE A 1 103 ? 75.843 15.603 12.640 1.00 32.01 103 ILE A N 1
ATOM 620 C CA . ILE A 1 103 ? 75.313 16.330 13.784 1.00 31.58 103 ILE A CA 1
ATOM 621 C C . ILE A 1 103 ? 74.725 15.255 14.680 1.00 31.62 103 ILE A C 1
ATOM 622 O O . ILE A 1 103 ? 74.036 14.353 14.193 1.00 31.75 103 ILE A O 1
ATOM 627 N N . HIS A 1 104 ? 74.973 15.340 15.981 1.00 30.32 104 HIS A N 1
ATOM 628 C CA . HIS A 1 104 ? 74.430 14.341 16.883 1.00 28.97 104 HIS A CA 1
ATOM 629 C C . HIS A 1 104 ? 72.945 14.580 17.143 1.00 29.03 104 HIS A C 1
ATOM 630 O O . HIS A 1 104 ? 72.449 15.700 16.985 1.00 29.26 104 HIS A O 1
ATOM 637 N N . ALA A 1 105 ? 72.239 13.515 17.517 1.00 28.08 105 ALA A N 1
ATOM 638 C CA . ALA A 1 105 ? 70.805 13.576 17.784 1.00 28.58 105 ALA A CA 1
ATOM 639 C C . ALA A 1 105 ? 70.399 14.717 18.717 1.00 28.57 105 ALA A C 1
ATOM 640 O O . ALA A 1 105 ? 69.499 15.490 18.402 1.00 27.79 105 ALA A O 1
ATOM 642 N N . GLU A 1 106 ? 71.057 14.804 19.870 1.00 29.08 106 GLU A N 1
ATOM 643 C CA . GLU A 1 106 ? 70.746 15.832 20.860 1.00 29.72 106 GLU A CA 1
ATOM 644 C C . GLU A 1 106 ? 70.859 17.240 20.289 1.00 29.90 106 GLU A C 1
ATOM 645 O O . GLU A 1 106 ? 69.989 18.081 20.499 1.00 30.57 106 GLU A O 1
ATOM 651 N N . LEU A 1 107 ? 71.944 17.495 19.571 1.00 30.51 107 LEU A N 1
ATOM 652 C CA . LEU A 1 107 ? 72.159 18.805 18.990 1.00 31.41 107 LEU A CA 1
ATOM 653 C C . LEU A 1 107 ? 71.138 19.078 17.885 1.00 31.56 107 LEU A C 1
ATOM 654 O O . LEU A 1 107 ? 70.670 20.208 17.740 1.00 31.95 107 LEU A O 1
ATOM 659 N N . ASN A 1 108 ? 70.778 18.057 17.109 1.00 30.19 108 ASN A N 1
ATOM 660 C CA . ASN A 1 108 ? 69.799 18.273 16.051 1.00 30.10 108 ASN A CA 1
ATOM 661 C C . ASN A 1 108 ? 68.452 18.683 16.640 1.00 29.28 108 ASN A C 1
ATOM 662 O O . ASN A 1 108 ? 67.767 19.536 16.082 1.00 29.26 108 ASN A O 1
ATOM 667 N N . ALA A 1 109 ? 68.078 18.084 17.768 1.00 28.41 109 ALA A N 1
ATOM 668 C CA . ALA A 1 109 ? 66.813 18.423 18.413 1.00 28.38 109 ALA A CA 1
ATOM 669 C C . ALA A 1 109 ? 66.847 19.886 18.883 1.00 28.05 109 ALA A C 1
ATOM 670 O O . ALA A 1 109 ? 65.867 20.616 18.755 1.00 27.90 109 ALA A O 1
ATOM 672 N N . ILE A 1 110 ? 67.990 20.304 19.418 1.00 27.75 110 ILE A N 1
ATOM 673 C CA . ILE A 1 110 ? 68.169 21.673 19.895 1.00 27.87 110 ILE A CA 1
ATOM 674 C C . ILE A 1 110 ? 68.281 22.654 18.722 1.00 27.94 110 ILE A C 1
ATOM 675 O O . ILE A 1 110 ? 67.737 23.755 18.769 1.00 28.32 110 ILE A O 1
ATOM 680 N N . LEU A 1 111 ? 68.977 22.244 17.666 1.00 27.86 111 LEU A N 1
ATOM 681 C CA . LEU A 1 111 ? 69.144 23.089 16.487 1.00 28.75 111 LEU A CA 1
ATOM 682 C C . LEU A 1 111 ? 67.793 23.417 15.848 1.00 28.92 111 LEU A C 1
ATOM 683 O O . LEU A 1 111 ? 67.559 24.554 15.440 1.00 29.86 111 LEU A O 1
ATOM 688 N N . PHE A 1 112 ? 66.904 22.432 15.758 1.00 28.81 112 PHE A N 1
ATOM 689 C CA . PHE A 1 112 ? 65.598 22.687 15.161 1.00 29.33 112 PHE A CA 1
ATOM 690 C C . PHE A 1 112 ? 64.808 23.696 15.985 1.00 29.33 112 PHE A C 1
ATOM 691 O O . PHE A 1 112 ? 64.072 24.502 15.432 1.00 29.93 112 PHE A O 1
ATOM 699 N N . ALA A 1 113 ? 64.960 23.653 17.305 1.00 29.91 113 ALA A N 1
ATOM 700 C CA . ALA A 1 113 ? 64.251 24.595 18.165 1.00 29.61 113 ALA A CA 1
ATOM 701 C C . ALA A 1 113 ? 64.736 26.019 17.897 1.00 29.74 113 ALA A C 1
ATOM 702 O O . ALA A 1 113 ? 63.942 26.958 17.890 1.00 29.67 113 ALA A O 1
ATOM 704 N N . ALA A 1 114 ? 66.039 26.176 17.668 1.00 30.13 114 ALA A N 1
ATOM 705 C CA . ALA A 1 114 ? 66.610 27.492 17.392 1.00 30.43 114 ALA A CA 1
ATOM 706 C C . ALA A 1 114 ? 66.201 27.978 16.012 1.00 31.39 114 ALA A C 1
ATOM 707 O O . ALA A 1 114 ? 65.937 29.164 15.803 1.00 30.94 114 ALA A O 1
ATO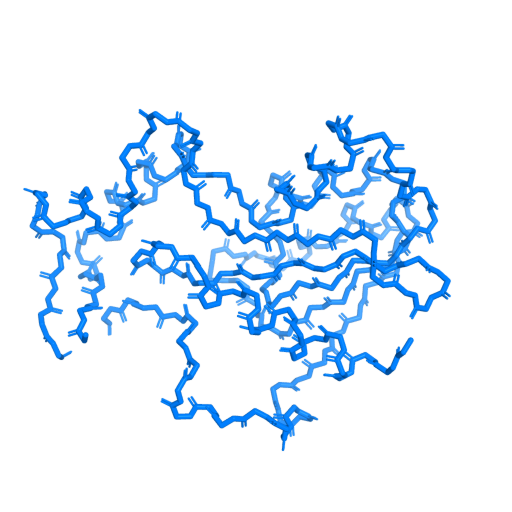M 709 N N . GLU A 1 115 ? 66.155 27.055 15.062 1.00 32.45 115 GLU A N 1
ATOM 710 C CA . GLU A 1 115 ? 65.784 27.407 13.707 1.00 34.30 115 GLU A CA 1
ATOM 711 C C . GLU A 1 115 ? 64.285 27.687 13.586 1.00 33.40 115 GLU A C 1
ATOM 712 O O . GLU A 1 115 ? 63.866 28.579 12.851 1.00 32.88 115 GLU A O 1
ATOM 718 N N . ASN A 1 116 ? 63.485 26.927 14.322 1.00 33.11 116 ASN A N 1
ATOM 719 C CA . ASN A 1 116 ? 62.040 27.081 14.281 1.00 33.84 116 ASN A CA 1
ATOM 720 C C . ASN A 1 116 ? 61.526 28.148 15.245 1.00 34.12 116 ASN A C 1
ATOM 721 O O . ASN A 1 116 ? 60.427 28.664 15.065 1.00 34.85 116 ASN A O 1
ATOM 726 N N . GLY A 1 117 ? 62.309 28.474 16.269 1.00 33.97 117 GLY A N 1
ATOM 727 C CA . GLY A 1 117 ? 61.874 29.481 17.223 1.00 33.68 117 GLY A CA 1
ATOM 728 C C . GLY A 1 117 ? 61.047 28.921 18.373 1.00 33.72 117 GLY A C 1
ATOM 729 O O . GLY A 1 117 ? 60.138 29.580 18.881 1.00 33.49 117 GLY A O 1
ATOM 730 N N . SER A 1 118 ? 61.362 27.702 18.795 1.00 33.36 118 SER A N 1
ATOM 731 C CA . SER A 1 118 ? 60.636 27.073 19.892 1.00 33.05 118 SER A CA 1
ATOM 732 C C . SER A 1 118 ? 61.494 27.056 21.150 1.00 32.53 118 SER A C 1
ATOM 733 O O . SER A 1 118 ? 62.553 26.428 21.179 1.00 32.72 118 SER A O 1
ATOM 736 N N . SER A 1 119 ? 61.038 27.742 22.191 1.00 31.18 119 SER A N 1
ATOM 737 C CA . SER A 1 119 ? 61.785 27.789 23.440 1.00 31.08 119 SER A CA 1
ATOM 738 C C . SER A 1 119 ? 61.831 26.438 24.151 1.00 30.79 119 SER A C 1
ATOM 739 O O . SER A 1 119 ? 60.796 25.819 24.401 1.00 30.40 119 SER A O 1
ATOM 742 N N . ILE A 1 120 ? 63.034 25.986 24.490 1.00 30.81 120 ILE A N 1
ATOM 743 C CA . ILE A 1 120 ? 63.174 24.715 25.182 1.00 30.63 120 ILE A CA 1
ATOM 744 C C . ILE A 1 120 ? 63.561 24.925 26.643 1.00 31.42 120 ILE A C 1
ATOM 745 O O . ILE A 1 120 ? 63.896 23.978 27.356 1.00 32.62 120 ILE A O 1
ATOM 750 N N . GLU A 1 121 ? 63.509 26.177 27.085 1.00 31.43 121 GLU A N 1
ATOM 751 C CA . GLU A 1 121 ? 63.831 26.517 28.469 1.00 31.40 121 GLU A CA 1
ATOM 752 C C . GLU A 1 121 ? 62.955 25.706 29.420 1.00 30.74 121 GLU A C 1
ATOM 753 O O . GLU A 1 121 ? 61.731 25.700 29.285 1.00 29.70 121 GLU A O 1
ATOM 759 N N . GLY A 1 122 ? 63.590 25.022 30.371 1.00 30.19 122 GLY A N 1
ATOM 760 C CA . GLY A 1 122 ? 62.860 24.222 31.341 1.00 29.37 122 GLY A CA 1
ATOM 761 C C . GLY A 1 122 ? 62.376 22.880 30.818 1.00 30.50 122 GLY A C 1
ATOM 762 O O . GLY A 1 122 ? 61.754 22.105 31.545 1.00 29.89 122 GLY A O 1
ATOM 763 N N . ALA A 1 123 ? 62.665 22.583 29.557 1.00 30.25 123 ALA A N 1
ATOM 764 C CA . ALA A 1 123 ? 62.204 21.331 28.982 1.00 30.29 123 ALA A CA 1
ATOM 765 C C . ALA A 1 123 ? 63.019 20.121 29.415 1.00 30.31 123 ALA A C 1
ATOM 766 O O . ALA A 1 123 ? 64.059 20.248 30.057 1.00 30.65 123 ALA A O 1
ATOM 768 N N . THR A 1 124 ? 62.522 18.942 29.056 1.00 31.02 124 THR A N 1
ATOM 769 C CA . THR A 1 124 ? 63.187 17.684 29.370 1.00 31.41 124 THR A CA 1
ATOM 770 C C . THR A 1 124 ? 63.656 17.022 28.073 1.00 31.21 124 THR A C 1
ATOM 771 O O . THR A 1 124 ? 62.907 16.973 27.096 1.00 31.07 124 THR A O 1
ATOM 775 N N . MET A 1 125 ? 64.887 16.522 28.051 1.00 31.34 125 MET A N 1
ATOM 776 C CA . MET A 1 125 ? 65.372 15.843 26.858 1.00 31.45 125 MET A CA 1
ATOM 777 C C . MET A 1 125 ? 65.490 14.343 27.076 1.00 32.05 125 MET A C 1
ATOM 778 O O . MET A 1 125 ? 66.030 13.892 28.085 1.00 33.28 125 MET A O 1
ATOM 783 N N . TYR A 1 126 ? 64.963 13.574 26.130 1.00 32.22 126 TYR A N 1
ATOM 784 C CA . TYR A 1 126 ? 65.043 12.119 26.177 1.00 31.10 126 TYR A CA 1
ATOM 785 C C . TYR A 1 126 ? 65.946 11.720 25.023 1.00 31.58 126 TYR A C 1
ATOM 786 O O . TYR A 1 126 ? 65.754 12.170 23.889 1.00 31.15 126 TYR A O 1
ATOM 795 N N . VAL A 1 127 ? 66.947 10.896 25.307 1.00 31.31 127 VAL A N 1
ATOM 796 C CA . VAL A 1 127 ? 67.869 10.471 24.266 1.00 31.18 127 VAL A CA 1
ATOM 797 C C . VAL A 1 127 ? 68.175 8.988 24.455 1.00 32.13 127 VAL A C 1
ATOM 798 O O . VAL A 1 127 ? 68.401 8.527 25.574 1.00 31.31 127 VAL A O 1
ATOM 802 N N . THR A 1 128 ? 68.145 8.240 23.357 1.00 31.96 128 THR A N 1
ATOM 803 C CA . THR A 1 128 ? 68.397 6.807 23.409 1.00 33.34 128 THR A CA 1
ATOM 804 C C . THR A 1 128 ? 69.760 6.480 24.013 1.00 34.16 128 THR A C 1
ATOM 805 O O . THR A 1 128 ? 69.886 5.553 24.810 1.00 35.01 128 THR A O 1
ATOM 809 N N . LEU A 1 129 ? 70.768 7.264 23.645 1.00 34.66 129 LEU A N 1
ATOM 810 C CA . LEU A 1 129 ? 72.134 7.047 24.107 1.00 34.90 129 LEU A CA 1
ATOM 811 C C . LEU A 1 129 ? 72.657 8.194 24.985 1.00 35.19 129 LEU A C 1
ATOM 812 O O . LEU A 1 129 ? 72.332 9.358 24.754 1.00 34.76 129 LEU A O 1
ATOM 817 N N . SER A 1 130 ? 73.467 7.860 25.988 1.00 34.76 130 SER A N 1
ATOM 818 C CA . SER A 1 130 ? 74.049 8.867 26.870 1.00 34.91 130 SER A CA 1
ATOM 819 C C . SER A 1 130 ? 74.905 9.813 26.022 1.00 34.66 130 SER A C 1
ATOM 820 O O . SER A 1 130 ? 75.777 9.377 25.274 1.00 35.35 130 SER A O 1
ATOM 823 N N . PRO A 1 131 ? 74.675 11.125 26.140 1.00 34.15 131 PRO A N 1
ATOM 824 C CA . PRO A 1 131 ? 75.442 12.097 25.356 1.00 34.32 131 PRO A CA 1
ATOM 825 C C . PRO A 1 131 ? 76.952 12.134 25.540 1.00 34.12 131 PRO A C 1
ATOM 826 O O . PRO A 1 131 ? 77.472 11.927 26.633 1.00 33.21 131 PRO A O 1
ATOM 830 N N . CYS A 1 132 ? 77.639 12.403 24.435 1.00 34.21 132 CYS A N 1
ATOM 831 C CA . CYS A 1 132 ? 79.086 12.522 24.417 1.00 34.75 132 CYS A CA 1
ATOM 832 C C . CYS A 1 132 ? 79.408 13.879 25.053 1.00 35.34 132 CYS A C 1
ATOM 833 O O . CYS A 1 132 ? 78.510 14.683 25.303 1.00 35.17 132 CYS A O 1
ATOM 836 N N . PRO A 1 133 ? 80.690 14.148 25.328 1.00 35.78 133 PRO A N 1
ATOM 837 C CA . PRO A 1 133 ? 81.087 15.423 25.938 1.00 35.09 133 PRO A CA 1
ATOM 838 C C . PRO A 1 133 ? 80.608 16.673 25.194 1.00 35.11 133 PRO A C 1
ATOM 839 O O . PRO A 1 133 ? 80.215 17.659 25.821 1.00 34.42 133 PRO A O 1
ATOM 843 N N . ASP A 1 134 ? 80.647 16.641 23.865 1.00 35.60 134 ASP A N 1
ATOM 844 C CA . ASP A 1 134 ? 80.205 17.791 23.077 1.00 36.24 134 ASP A CA 1
ATOM 845 C C . ASP A 1 134 ? 78.732 18.077 23.300 1.00 34.89 134 ASP A C 1
ATOM 846 O O . ASP A 1 134 ? 78.338 19.232 23.447 1.00 34.85 134 ASP A O 1
ATOM 851 N N . CYS A 1 135 ? 77.921 17.025 23.318 1.00 32.92 135 CYS A N 1
ATOM 852 C CA . CYS A 1 135 ? 76.487 17.187 23.518 1.00 32.57 135 CYS A CA 1
ATOM 853 C C . CYS A 1 135 ? 76.141 17.524 24.966 1.00 31.55 135 CYS A C 1
ATOM 854 O O . CYS A 1 135 ? 75.251 18.334 25.225 1.00 31.29 135 CYS A O 1
ATOM 857 N N . ALA A 1 136 ? 76.846 16.908 25.908 1.00 30.70 136 ALA A N 1
ATOM 858 C CA . ALA A 1 136 ? 76.590 17.170 27.318 1.00 30.70 136 ALA A CA 1
ATOM 859 C C . ALA A 1 136 ? 76.792 18.646 27.661 1.00 30.51 136 ALA A C 1
ATOM 860 O O . ALA A 1 136 ? 75.962 19.245 28.337 1.00 31.13 136 ALA A O 1
ATOM 862 N N . LYS A 1 137 ? 77.884 19.241 27.194 1.00 30.72 137 LYS A N 1
ATOM 863 C CA . LYS A 1 137 ? 78.137 20.641 27.508 1.00 31.32 137 LYS A CA 1
ATOM 864 C C . LYS A 1 137 ? 77.113 21.557 26.845 1.00 31.43 137 LYS A C 1
ATOM 865 O O . LYS A 1 137 ? 76.747 22.589 27.407 1.00 31.34 137 LYS A O 1
ATOM 871 N N . ALA A 1 138 ? 76.639 21.181 25.660 1.00 30.58 138 ALA A N 1
ATOM 872 C CA . ALA A 1 138 ? 75.639 21.982 24.965 1.00 29.70 138 ALA A CA 1
ATOM 873 C C . ALA A 1 138 ? 74.315 21.881 25.716 1.00 29.29 138 ALA A C 1
ATOM 874 O O . ALA A 1 138 ? 73.606 22.874 25.885 1.00 28.89 138 ALA A O 1
ATOM 876 N N . ILE A 1 139 ? 73.984 20.675 26.171 1.00 28.79 139 ILE A N 1
ATOM 877 C CA . ILE A 1 139 ? 72.742 20.463 26.899 1.00 28.78 139 ILE A CA 1
ATOM 878 C C . ILE A 1 139 ? 72.745 21.271 28.201 1.00 29.57 139 ILE A C 1
ATOM 879 O O . ILE A 1 139 ? 71.746 21.891 28.562 1.00 29.68 139 ILE A O 1
ATOM 884 N N . ALA A 1 140 ? 73.877 21.254 28.895 1.00 29.53 140 ALA A N 1
ATOM 885 C CA . ALA A 1 140 ? 74.031 21.978 30.153 1.00 31.09 140 ALA A CA 1
ATOM 886 C C . ALA A 1 140 ? 73.753 23.470 29.994 1.00 31.44 140 ALA A C 1
ATOM 887 O O . ALA A 1 140 ? 73.310 24.124 30.928 1.00 32.67 140 ALA A O 1
ATOM 889 N N . GLN A 1 141 ? 73.995 23.988 28.795 1.00 32.42 141 GLN A N 1
ATOM 890 C CA . GLN A 1 141 ? 73.832 25.409 28.490 1.00 32.49 141 GLN A CA 1
ATOM 891 C C . GLN A 1 141 ? 72.539 25.760 27.746 1.00 32.65 141 GLN A C 1
ATOM 892 O O . GLN A 1 141 ? 72.234 26.938 27.547 1.00 32.68 141 GLN A O 1
ATOM 898 N N . SER A 1 142 ? 71.779 24.736 27.360 1.00 30.96 142 SER A N 1
ATOM 899 C CA . SER A 1 142 ? 70.552 24.900 26.583 1.00 30.09 142 SER A CA 1
ATOM 900 C C . SER A 1 142 ? 69.299 25.379 27.308 1.00 30.04 142 SER A C 1
ATOM 901 O O . SER A 1 142 ? 68.386 25.902 26.675 1.00 29.18 142 SER A O 1
ATOM 904 N N . GLY A 1 143 ? 69.238 25.187 28.620 1.00 30.20 143 GLY A N 1
ATOM 905 C CA . GLY A 1 143 ? 68.044 25.580 29.348 1.00 30.58 143 GLY A CA 1
ATOM 906 C C . GLY A 1 143 ? 67.232 24.345 29.717 1.00 30.69 143 GLY A C 1
ATOM 907 O O . GLY A 1 143 ? 66.227 24.432 30.423 1.00 31.25 143 GLY A O 1
ATOM 908 N N . ILE A 1 144 ? 67.666 23.191 29.220 1.00 30.40 144 ILE A N 1
ATOM 909 C CA . ILE A 1 144 ? 67.015 21.919 29.522 1.00 30.58 144 ILE A CA 1
ATOM 910 C C . ILE A 1 144 ? 67.301 21.629 30.998 1.00 30.65 144 ILE A C 1
ATOM 911 O O . ILE A 1 144 ? 68.402 21.888 31.473 1.00 30.23 144 ILE A O 1
ATOM 916 N N . LYS A 1 145 ? 66.312 21.108 31.722 1.00 31.35 145 LYS A N 1
ATOM 917 C CA . LYS A 1 145 ? 66.474 20.841 33.148 1.00 32.14 145 LYS A CA 1
ATOM 918 C C . LYS A 1 145 ? 66.482 19.374 33.545 1.00 32.50 145 LYS A C 1
ATOM 919 O O . LYS A 1 145 ? 66.695 19.043 34.712 1.00 32.20 145 LYS A O 1
ATOM 925 N N . LYS A 1 146 ? 66.236 18.493 32.586 1.00 32.57 146 LYS A N 1
ATOM 926 C CA . LYS A 1 146 ? 66.236 17.069 32.869 1.00 32.35 146 LYS A CA 1
ATOM 927 C C . LYS A 1 146 ? 66.623 16.278 31.636 1.00 32.26 146 LYS A C 1
ATOM 928 O O . LYS A 1 146 ? 66.158 16.559 30.528 1.00 31.81 146 LYS A O 1
ATOM 934 N N . LEU A 1 147 ? 67.487 15.292 31.839 1.00 31.05 147 LEU A N 1
ATOM 935 C CA . LEU A 1 147 ? 67.959 14.441 30.764 1.00 32.02 147 LEU A CA 1
ATOM 936 C C . LEU A 1 147 ? 67.736 12.980 31.134 1.00 32.07 147 LEU A C 1
ATOM 937 O O . LEU A 1 147 ? 68.184 12.514 32.180 1.00 31.72 147 LEU A O 1
ATOM 942 N N . VAL A 1 148 ? 67.038 12.263 30.266 1.00 32.47 148 VAL A N 1
ATOM 943 C CA . VAL A 1 148 ? 66.752 10.858 30.495 1.00 32.55 148 VAL A CA 1
ATOM 944 C C . VAL A 1 148 ? 67.306 10.073 29.319 1.00 33.56 148 VAL A C 1
ATOM 945 O O . VAL A 1 148 ? 67.031 10.397 28.161 1.00 34.23 148 VAL A O 1
ATOM 949 N N . TYR A 1 149 ? 68.093 9.045 29.611 1.00 34.58 149 TYR A N 1
ATOM 950 C CA . TYR A 1 149 ? 68.678 8.233 28.554 1.00 36.06 149 TYR A CA 1
ATOM 951 C C . TYR A 1 149 ? 68.487 6.747 28.844 1.00 36.36 149 TYR A C 1
ATOM 952 O O . TYR A 1 149 ? 68.057 6.371 29.930 1.00 36.28 149 TYR A O 1
ATOM 961 N N . CYS A 1 150 ? 68.805 5.903 27.868 1.00 37.31 150 CYS A N 1
ATOM 962 C CA . CYS A 1 150 ? 68.645 4.468 28.046 1.00 38.70 150 CYS A CA 1
ATOM 963 C C . CYS A 1 150 ? 69.977 3.718 28.079 1.00 39.97 150 CYS A C 1
ATOM 964 O O . CYS A 1 150 ? 70.350 3.151 29.103 1.00 39.99 150 CYS A O 1
ATOM 967 N N . GLU A 1 151 ? 70.685 3.716 26.955 1.00 41.13 151 GLU A N 1
ATOM 968 C CA . GLU A 1 151 ? 71.965 3.029 26.850 1.00 43.12 151 GLU A CA 1
ATOM 969 C C . GLU A 1 151 ? 73.138 3.976 27.099 1.00 44.16 151 GLU A C 1
ATOM 970 O O . GLU A 1 151 ? 73.047 5.176 26.830 1.00 43.71 151 GLU A O 1
ATOM 976 N N . THR A 1 152 ? 74.244 3.433 27.602 1.00 45.54 152 THR A N 1
ATOM 977 C CA . THR A 1 152 ? 75.433 4.238 27.862 1.00 47.12 152 THR A CA 1
ATOM 978 C C . THR A 1 152 ? 76.368 4.177 26.661 1.00 48.92 152 THR A C 1
ATOM 979 O O . THR A 1 152 ? 76.844 3.107 26.287 1.00 49.27 152 THR A O 1
ATOM 983 N N . TYR A 1 153 ? 76.623 5.337 26.064 1.00 51.04 153 TYR A N 1
ATOM 984 C CA . TYR A 1 153 ? 77.476 5.436 24.888 1.00 53.07 153 TYR A CA 1
ATOM 985 C C . TYR A 1 153 ? 78.795 4.698 25.010 1.00 54.89 153 TYR A C 1
ATOM 986 O O . TYR A 1 153 ? 79.438 4.684 26.059 1.00 55.14 153 TYR A O 1
ATOM 995 N N . ASP A 1 154 ? 79.165 4.083 23.897 1.00 57.25 154 ASP A N 1
ATOM 996 C CA . ASP A 1 154 ? 80.382 3.306 23.744 1.00 59.05 154 ASP A CA 1
ATOM 997 C C . ASP A 1 154 ? 81.628 4.043 24.236 1.00 59.52 154 ASP A C 1
ATOM 998 O O . ASP A 1 154 ? 82.385 3.527 25.059 1.00 59.56 154 ASP A O 1
ATOM 1003 N N . LYS A 1 155 ? 81.821 5.260 23.738 1.00 59.87 155 LYS A N 1
ATOM 1004 C CA . LYS A 1 155 ? 82.996 6.056 24.072 1.00 60.00 155 LYS A CA 1
ATOM 1005 C C . LYS A 1 155 ? 82.896 6.991 25.289 1.00 59.81 155 LYS A C 1
ATOM 1006 O O . LYS A 1 155 ? 83.722 7.891 25.442 1.00 60.18 155 LYS A O 1
ATOM 1012 N N . ASN A 1 156 ? 81.906 6.782 26.158 1.00 59.06 156 ASN A N 1
ATOM 1013 C CA . ASN A 1 156 ? 81.762 7.625 27.351 1.00 58.40 156 ASN A CA 1
ATOM 1014 C C . ASN A 1 156 ? 82.552 7.078 28.538 1.00 58.23 156 ASN A C 1
ATOM 1015 O O . ASN A 1 156 ? 82.781 5.875 28.638 1.00 58.14 156 ASN A O 1
ATOM 1020 N N . LYS A 1 157 ? 82.959 7.973 29.434 1.00 57.98 157 LYS A N 1
ATOM 1021 C CA . LYS A 1 157 ? 83.719 7.600 30.626 1.00 57.75 157 LYS A CA 1
ATOM 1022 C C . LYS A 1 157 ? 82.920 7.994 31.866 1.00 57.19 157 LYS A C 1
ATOM 1023 O O . LYS A 1 157 ? 82.016 8.821 31.783 1.00 57.74 157 LYS A O 1
ATOM 1025 N N . PRO A 1 158 ? 83.240 7.409 33.034 1.00 56.55 158 PRO A N 1
ATOM 1026 C CA . PRO A 1 158 ? 82.510 7.745 34.265 1.00 55.47 158 PRO A CA 1
ATOM 1027 C C . PRO A 1 158 ? 82.578 9.234 34.628 1.00 54.20 158 PRO A C 1
ATOM 1028 O O . PRO A 1 158 ? 83.576 9.908 34.356 1.00 53.95 158 PRO A O 1
ATOM 1032 N N . GLY A 1 159 ? 81.507 9.737 35.239 1.00 52.27 159 GLY A N 1
ATOM 1033 C CA . GLY A 1 159 ? 81.456 11.138 35.614 1.00 50.20 159 GLY A CA 1
ATOM 1034 C C . GLY A 1 159 ? 81.128 12.036 34.433 1.00 48.66 159 GLY A C 1
ATOM 1035 O O . GLY A 1 159 ? 81.118 13.258 34.558 1.00 48.35 159 GLY A O 1
ATOM 1036 N N . TRP A 1 160 ? 80.854 11.428 33.282 1.00 47.29 160 TRP A N 1
ATOM 1037 C CA . TRP A 1 160 ? 80.530 12.175 32.064 1.00 46.22 160 TRP A CA 1
ATOM 1038 C C . TRP A 1 160 ? 79.354 13.131 32.248 1.00 45.17 160 TRP A C 1
ATOM 1039 O O . TRP A 1 160 ? 79.232 14.118 31.525 1.00 45.13 160 TRP A O 1
ATOM 1050 N N . ASP A 1 161 ? 78.493 12.829 33.211 1.00 44.03 161 ASP A N 1
ATOM 1051 C CA . ASP A 1 161 ? 77.311 13.637 33.474 1.00 43.97 161 ASP A CA 1
ATOM 1052 C C . ASP A 1 161 ? 77.495 14.711 34.541 1.00 43.29 161 ASP A C 1
ATOM 1053 O O . ASP A 1 161 ? 76.543 15.409 34.891 1.00 43.39 161 ASP A O 1
ATOM 1058 N N . ASP A 1 162 ? 78.706 14.851 35.062 1.00 42.73 162 ASP A N 1
ATOM 1059 C CA . ASP A 1 162 ? 78.948 15.862 36.083 1.00 42.40 162 ASP A CA 1
ATOM 1060 C C . ASP A 1 162 ? 78.574 17.257 35.595 1.00 40.90 162 ASP A C 1
ATOM 1061 O O . ASP A 1 162 ? 77.914 18.015 36.305 1.00 40.95 162 ASP A O 1
ATOM 1066 N N . ILE A 1 163 ? 78.995 17.591 34.381 1.00 39.15 163 ILE A N 1
ATOM 1067 C CA . ILE A 1 163 ? 78.725 18.908 33.823 1.00 38.18 163 ILE A CA 1
ATOM 1068 C C . ILE A 1 163 ? 77.222 19.207 33.776 1.00 37.47 163 ILE A C 1
ATOM 1069 O O . ILE A 1 163 ? 76.806 20.353 33.924 1.00 36.51 163 ILE A O 1
ATOM 1074 N N . LEU A 1 164 ? 76.414 18.167 33.600 1.00 37.30 164 LEU A N 1
ATOM 1075 C CA . LEU A 1 164 ? 74.967 18.326 33.562 1.00 37.56 164 LEU A CA 1
ATOM 1076 C C . LEU A 1 164 ? 74.438 18.599 34.967 1.00 38.19 164 LEU A C 1
ATOM 1077 O O . LEU A 1 164 ? 73.645 19.510 35.168 1.00 37.65 164 LEU A O 1
ATOM 1082 N N . ARG A 1 165 ? 74.883 17.806 35.937 1.00 39.64 165 ARG A N 1
ATOM 1083 C CA . ARG A 1 165 ? 74.438 17.972 37.316 1.00 40.73 165 ARG A CA 1
ATOM 1084 C C . ARG A 1 165 ? 74.860 19.313 37.898 1.00 39.90 165 ARG A C 1
ATOM 1085 O O . ARG A 1 165 ? 74.099 19.942 38.626 1.00 40.13 165 ARG A O 1
ATOM 1093 N N . ASN A 1 166 ? 76.071 19.753 37.577 1.00 39.08 166 ASN A N 1
ATOM 1094 C CA . ASN A 1 166 ? 76.567 21.030 38.075 1.00 38.94 166 ASN A CA 1
ATOM 1095 C C . ASN A 1 166 ? 75.763 22.182 37.483 1.00 39.00 166 ASN A C 1
ATOM 1096 O O . ASN A 1 166 ? 75.760 23.288 38.026 1.00 39.55 166 ASN A O 1
ATOM 1101 N N . ALA A 1 167 ? 75.090 21.926 36.364 1.00 38.06 167 ALA A N 1
ATOM 1102 C CA . ALA A 1 167 ? 74.287 22.951 35.718 1.00 37.71 167 ALA A CA 1
ATOM 110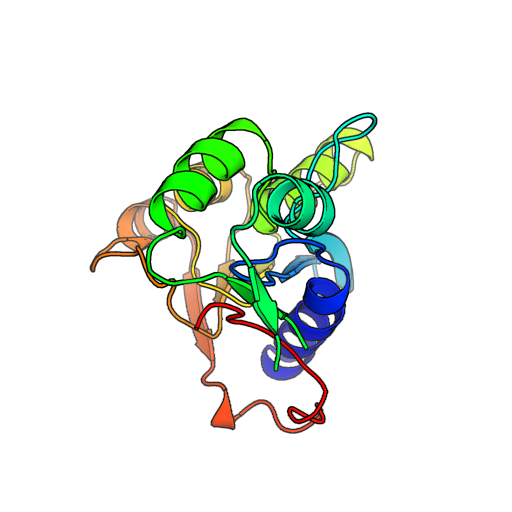3 C C . ALA A 1 167 ? 72.874 22.940 36.287 1.00 37.99 167 ALA A C 1
ATOM 1104 O O . ALA A 1 167 ? 72.033 23.752 35.899 1.00 38.23 167 ALA A O 1
ATOM 1106 N N . GLY A 1 168 ? 72.621 22.014 37.209 1.00 37.85 168 GLY A N 1
ATOM 1107 C CA . GLY A 1 168 ? 71.311 21.914 37.828 1.00 38.13 168 GLY A CA 1
ATOM 1108 C C . GLY A 1 168 ? 70.363 21.006 37.066 1.00 38.52 168 GLY A C 1
ATOM 1109 O O . GLY A 1 168 ? 69.146 21.064 37.247 1.00 38.98 168 GLY A O 1
ATOM 1110 N N . ILE A 1 169 ? 70.921 20.153 36.217 1.00 37.86 169 ILE A N 1
ATOM 1111 C CA . ILE A 1 169 ? 70.111 19.245 35.421 1.00 37.39 169 ILE A CA 1
ATOM 1112 C C . ILE A 1 169 ? 69.995 17.866 36.055 1.00 37.66 169 ILE A C 1
ATOM 1113 O O . ILE A 1 169 ? 70.999 17.257 36.416 1.00 36.52 169 ILE A O 1
ATOM 1118 N N . GLU A 1 170 ? 68.765 17.379 36.182 1.00 37.97 170 GLU A N 1
ATOM 1119 C CA . GLU A 1 170 ? 68.522 16.053 36.736 1.00 39.69 170 GLU A CA 1
ATOM 1120 C C . GLU A 1 170 ? 68.847 15.038 35.647 1.00 39.49 170 GLU A C 1
ATOM 1121 O O . GLU A 1 170 ? 68.481 15.231 34.488 1.00 38.74 170 GLU A O 1
ATOM 1127 N N . VAL A 1 171 ? 69.531 13.961 36.015 1.00 39.40 171 VAL A N 1
ATOM 1128 C CA . VAL A 1 171 ? 69.882 12.923 35.056 1.00 39.67 171 VAL A CA 1
ATOM 1129 C C . VAL A 1 171 ? 69.333 11.588 35.555 1.00 40.90 171 VAL A C 1
ATOM 1130 O O . VAL A 1 171 ? 69.631 11.156 36.669 1.00 40.57 171 VAL A O 1
ATOM 1134 N N . PHE A 1 172 ? 68.508 10.954 34.729 1.00 41.67 172 PHE A N 1
ATOM 1135 C CA . PHE A 1 172 ? 67.891 9.681 35.075 1.00 43.38 172 PHE A CA 1
ATOM 1136 C C . PHE A 1 172 ? 68.161 8.646 33.997 1.00 43.83 172 PHE A C 1
ATOM 1137 O O . PHE A 1 172 ? 68.394 8.987 32.837 1.00 43.77 172 PHE A O 1
ATOM 1145 N N . ASN A 1 173 ? 68.115 7.378 34.384 1.00 44.00 173 ASN A N 1
ATOM 1146 C CA . ASN A 1 173 ? 68.326 6.293 33.443 1.00 44.00 173 ASN A CA 1
ATOM 1147 C C . ASN A 1 173 ? 67.174 5.301 33.512 1.00 43.25 173 ASN A C 1
ATOM 1148 O O . ASN A 1 173 ? 66.661 5.008 34.589 1.00 43.71 173 ASN A O 1
ATOM 1153 N N . VAL A 1 174 ? 66.766 4.802 32.352 1.00 42.78 174 VAL A N 1
ATOM 1154 C CA . VAL A 1 174 ? 65.691 3.819 32.264 1.00 42.25 174 VAL A CA 1
ATOM 1155 C C . VAL A 1 174 ? 66.257 2.662 31.462 1.00 42.39 174 VAL A C 1
ATOM 1156 O O . VAL A 1 174 ? 66.601 2.825 30.296 1.00 41.82 174 VAL A O 1
ATOM 1160 N N . PRO A 1 175 ? 66.376 1.477 32.082 1.00 43.36 175 PRO A N 1
ATOM 1161 C CA . PRO A 1 175 ? 66.917 0.304 31.388 1.00 44.15 175 PRO A CA 1
ATOM 1162 C C . PRO A 1 175 ? 66.025 -0.202 30.263 1.00 44.53 175 PRO A C 1
ATOM 1163 O O . PRO A 1 175 ? 64.810 -0.036 30.294 1.00 44.20 175 PRO A O 1
ATOM 1167 N N . LYS A 1 176 ? 66.653 -0.820 29.271 1.00 46.13 176 LYS A N 1
ATOM 1168 C CA . LYS A 1 176 ? 65.960 -1.360 28.111 1.00 47.65 176 LYS A CA 1
ATOM 1169 C C . LYS A 1 176 ? 64.846 -2.310 28.526 1.00 48.68 176 LYS A C 1
ATOM 1170 O O . LYS A 1 176 ? 63.808 -2.381 27.871 1.00 48.84 176 LYS A O 1
ATOM 1176 N N . LYS A 1 177 ? 65.061 -3.034 29.619 1.00 49.58 177 LYS A N 1
ATOM 1177 C CA . LYS A 1 177 ? 64.080 -4.003 30.093 1.00 50.53 177 LYS A CA 1
ATOM 1178 C C . LYS A 1 177 ? 62.706 -3.413 30.401 1.00 50.06 177 LYS A C 1
ATOM 1179 O O . LYS A 1 177 ? 61.708 -4.130 30.387 1.00 49.58 177 LYS A O 1
ATOM 1185 N N . ASN A 1 178 ? 62.647 -2.115 30.681 1.00 49.77 178 ASN A N 1
ATOM 1186 C CA . ASN A 1 178 ? 61.367 -1.475 30.983 1.00 49.28 178 ASN A CA 1
ATOM 1187 C C . ASN A 1 178 ? 60.662 -0.985 29.718 1.00 48.42 178 ASN A C 1
ATOM 1188 O O . ASN A 1 178 ? 59.521 -0.529 29.770 1.00 48.42 178 ASN A O 1
ATOM 1193 N N . LEU A 1 179 ? 61.352 -1.087 28.587 1.00 47.18 179 LEU A N 1
ATOM 1194 C CA . LEU A 1 179 ? 60.821 -0.652 27.300 1.00 46.08 179 LEU A CA 1
ATOM 1195 C C . LEU A 1 179 ? 60.293 -1.844 26.517 1.00 46.02 179 LEU A C 1
ATOM 1196 O O . LEU A 1 179 ? 61.015 -2.448 25.725 1.00 46.22 179 LEU A O 1
ATOM 1201 N N . ASN A 1 180 ? 59.025 -2.175 26.721 1.00 46.15 180 ASN A N 1
ATOM 1202 C CA . ASN A 1 180 ? 58.448 -3.321 26.033 1.00 46.93 180 ASN A CA 1
ATOM 1203 C C . ASN A 1 180 ? 57.269 -3.039 25.103 1.00 46.21 180 ASN A C 1
ATOM 1204 O O . ASN A 1 180 ? 56.373 -3.871 24.965 1.00 46.54 180 ASN A O 1
ATOM 1209 N N . LYS A 1 181 ? 57.259 -1.870 24.468 1.00 44.70 181 LYS A N 1
ATOM 1210 C CA . LYS A 1 181 ? 56.191 -1.542 23.531 1.00 43.39 181 LYS A CA 1
ATOM 1211 C C . LYS A 1 181 ? 56.760 -1.565 22.124 1.00 42.41 181 LYS A C 1
ATOM 1212 O O . LYS A 1 181 ? 56.031 -1.427 21.145 1.00 42.40 181 LYS A O 1
ATOM 1218 N N . LEU A 1 182 ? 58.072 -1.744 22.034 1.00 41.42 182 LEU A N 1
ATOM 1219 C CA . LEU A 1 182 ? 58.745 -1.796 20.745 1.00 42.00 182 LEU A CA 1
ATOM 1220 C C . LEU A 1 182 ? 59.113 -3.225 20.385 1.00 42.45 182 LEU A C 1
ATOM 1221 O O . LEU A 1 182 ? 59.395 -4.042 21.258 1.00 42.87 182 LEU A O 1
ATOM 1226 N N . ASN A 1 183 ? 59.102 -3.522 19.093 1.00 42.88 183 ASN A N 1
ATOM 1227 C CA . ASN A 1 183 ? 59.493 -4.837 18.627 1.00 43.54 183 ASN A CA 1
ATOM 1228 C C . ASN A 1 183 ? 60.976 -4.675 18.347 1.00 43.96 183 ASN A C 1
ATOM 1229 O O . ASN A 1 183 ? 61.378 -4.296 17.245 1.00 43.77 183 ASN A O 1
ATOM 1234 N N . TRP A 1 184 ? 61.787 -4.941 19.364 1.00 44.33 184 TRP A N 1
ATOM 1235 C CA . TRP A 1 184 ? 63.225 -4.788 19.245 1.00 45.22 184 TRP A CA 1
ATOM 1236 C C . TRP A 1 184 ? 63.861 -5.529 18.085 1.00 46.35 184 TRP A C 1
ATOM 1237 O O . TRP A 1 184 ? 65.000 -5.249 17.715 1.00 46.28 184 TRP A O 1
ATOM 1248 N N . GLU A 1 185 ? 63.122 -6.462 17.498 1.00 48.03 185 GLU A N 1
ATOM 1249 C CA . GLU A 1 185 ? 63.634 -7.219 16.365 1.00 49.73 185 GLU A CA 1
ATOM 1250 C C . GLU A 1 185 ? 63.857 -6.257 15.202 1.00 49.44 185 GLU A C 1
ATOM 1251 O O . GLU A 1 185 ? 64.758 -6.453 14.385 1.00 49.27 185 GLU A O 1
ATOM 1257 N N . ASN A 1 186 ? 63.035 -5.210 15.140 1.00 49.14 186 ASN A N 1
ATOM 1258 C CA . ASN A 1 186 ? 63.130 -4.233 14.062 1.00 49.33 186 ASN A CA 1
ATOM 1259 C C . ASN A 1 186 ? 63.694 -2.869 14.449 1.00 48.83 186 ASN A C 1
ATOM 1260 O O . ASN A 1 186 ? 63.497 -1.889 13.735 1.00 48.53 186 ASN A O 1
ATOM 1265 N N . ILE A 1 187 ? 64.382 -2.801 15.582 1.00 48.66 187 ILE A N 1
ATOM 1266 C CA . ILE A 1 187 ? 64.993 -1.550 16.010 1.00 48.28 187 ILE A CA 1
ATOM 1267 C C . ILE A 1 187 ? 66.504 -1.735 16.040 1.00 48.61 187 ILE A C 1
ATOM 1268 O O . ILE A 1 187 ? 67.020 -2.586 16.761 1.00 48.29 187 ILE A O 1
ATOM 1273 N N . ASN A 1 188 ? 67.209 -0.937 15.246 1.00 49.05 188 ASN A N 1
ATOM 1274 C CA . ASN A 1 188 ? 68.665 -1.011 15.180 1.00 49.38 188 ASN A CA 1
ATOM 1275 C C . ASN A 1 188 ? 69.300 0.138 15.949 1.00 49.26 188 ASN A C 1
ATOM 1276 O O . ASN A 1 188 ? 68.961 1.299 15.724 1.00 49.29 188 ASN A O 1
ATOM 1281 N N . GLU A 1 189 ? 70.217 -0.185 16.858 1.00 48.41 189 GLU A N 1
ATOM 1282 C CA . GLU A 1 189 ? 70.893 0.842 17.644 1.00 47.66 189 GLU A CA 1
ATOM 1283 C C . GLU A 1 189 ? 72.382 0.846 17.313 1.00 46.91 189 GLU A C 1
ATOM 1284 O O . GLU A 1 189 ? 72.866 1.731 16.604 1.00 46.05 189 GLU A O 1
ATOM 1290 N N . PHE A 1 190 ? 73.110 -0.136 17.834 1.00 46.56 190 PHE A N 1
ATOM 1291 C CA . PHE A 1 190 ? 74.534 -0.243 17.540 1.00 46.69 190 PHE A CA 1
ATOM 1292 C C . PHE A 1 190 ? 74.625 -1.051 16.251 1.00 46.42 190 PHE A C 1
ATOM 1293 O O . PHE A 1 190 ? 74.094 -2.157 16.173 1.00 45.66 190 PHE A O 1
ATOM 1301 N N . CYS A 1 191 ? 75.293 -0.497 15.245 1.00 46.56 191 CYS A N 1
ATOM 1302 C CA . CYS A 1 191 ? 75.411 -1.168 13.956 1.00 47.39 191 CYS A CA 1
ATOM 1303 C C . CYS A 1 191 ? 76.829 -1.599 13.595 1.00 47.75 191 CYS A C 1
ATOM 1304 O O . CYS A 1 191 ? 77.130 -1.828 12.425 1.00 47.91 191 CYS A O 1
ATOM 1307 N N . GLY A 1 192 ? 77.697 -1.706 14.594 1.00 48.45 192 GLY A N 1
ATOM 1308 C CA . GLY A 1 192 ? 79.062 -2.130 14.329 1.00 49.65 192 GLY A CA 1
ATOM 1309 C C . GLY A 1 192 ? 79.165 -3.646 14.383 1.00 50.50 192 GLY A C 1
ATOM 1310 O O . GLY A 1 192 ? 78.287 -4.311 14.937 1.00 49.95 192 GLY A O 1
ATOM 1311 N N . GLU A 1 193 ? 80.222 -4.205 13.805 1.00 51.62 193 GLU A N 1
ATOM 1312 C CA . GLU A 1 193 ? 80.384 -5.653 13.831 1.00 52.85 193 GLU A CA 1
ATOM 1313 C C . GLU A 1 193 ? 80.809 -6.092 15.225 1.00 53.36 193 GLU A C 1
ATOM 1314 O O . GLU A 1 193 ? 80.301 -7.137 15.689 1.00 53.51 193 GLU A O 1
#

=== Feature glossary ===
Legend for the data blocks above and below:

— What the protein is —

Sequence gives the chain of amino acids in standard one-letter code (A=alanine, C=cysteine, …, Y=tyrosine), read N→C. It is the only feature that is directly encoded by the gene; all structural features are derived from the folded form of this sequence.

The annotation block draws on four external resources. InterPro: which protein families and domains the sequence belongs to. GO: standardized terms for what the protein does, what process it participates in, and where in the cell it acts. CATH: which structural fold it has in the CATH hierarchy. Organism: the species of origin.

— Where its atoms are —

Atomic coordinates in PDBx/mmCIF format — the same representation the Protein Data Bank distributes. Each line of the _atom_site loop places one backbone atom in Cartesian space (units: ångströms, origin: arbitrary).

Six rendered views show the 3D structure from the faces of a cube — i.e. along ±x, ±y, ±z. Rendering representation is drawn randomly per protein from cartoon (secondary-structure ribbons), sticks (backbone bonds), or molecular surface; coloring is either N→C rainbow (blue at the N-terminus through red at the C-terminus) or one color per chain.

— Local backbone conformation —

DSSP 8-state secondary structure assigns each residue one of H (α-helix), G (3₁₀-helix), I (π-helix), E (extended β-strand), B (isolated β-bridge), T (hydrogen-bonded turn), S (bend), or '-' (coil). The assignment is computed from backbone hydrogen-bond geometry via the Kabsch–Sander algorithm.

P-SEA three-state annotation labels each residue as helix, strand, or coil based purely on the geometry of the Cα trace. It serves as a fallback when the full backbone (and thus DSSP) is unavailable.

φ (phi) and ψ (psi) are the two rotatable backbone dihedrals per residue: φ is the C(i-1)–N–Cα–C torsion, ψ is the N–Cα–C–N(i+1) torsion, both in degrees on (−180°, 180°]. α-helical residues cluster near (−60°, −45°); β-strand residues near (−120°, +130°). A Ramachandran plot is simply a scatter of (φ, ψ) for every residue.

— Global shape and packing —

Radius of gyration (Rg) is the root-mean-square distance of Cα atoms from their centroid — a single number for overall size and compactness. A globular domain of N residues has Rg ≈ 2.2·N^0.38 Å; an extended or disordered chain has a much larger Rg. The Cα contact count is the number of residue pairs whose Cα atoms are within 8 Å and are more than four positions apart in sequence — a standard proxy for tertiary packing density. The bounding box is the smallest axis-aligned box enclosing all Cα atoms.

Accessible surface area quantifies burial. A residue with SASA near zero is packed into the hydrophobic core; one with SASA >100 Å² sits on the surface. Computed here via the Shrake–Rupley numerical algorithm with a 1.4 Å probe.

The contact map is a binary N×N matrix image: pixel (i, j) is dark where Cα_i and Cα_j are within 8 Å and |i−j|>4. Because the |i−j|>4 filter rem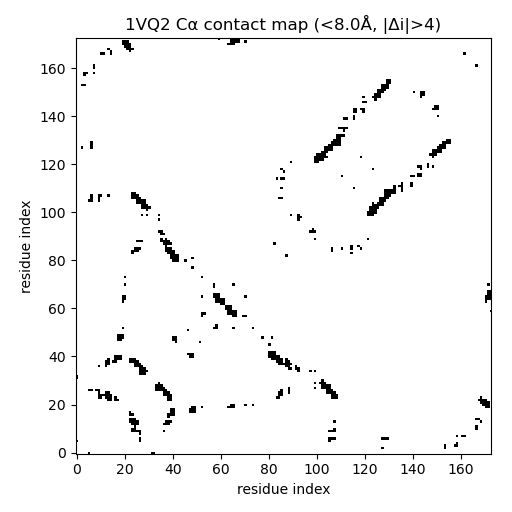oves local helical contacts, off-diagonal stripes parallel to the main diagonal indicate parallel β-sheets; stripes perpendicular to it indicate antiparallel β-sheets. The Ramachandran plot scatters every residue's (φ, ψ) pair against the sterically allowed regions. The PAE heatmap renders the predicted-aligned-error matrix.

— Structural neighborhood —

A 3Di character summarizes, for each residue, the relative orientation of the Cα frame of its nearest spatial neighbor. Because it encodes fold topology rather than chemistry, 3Di alignments detect remote structural similarity that sequence alignment misses.

Structural nearest neighbors (via Foldseek easy-search vs the PDB). Reported per hit: target PDB id, E-value, and alignment TM-score. A TM-score above ~0.5 is the conventional threshold for 'same fold'.

— Confidence and disorder —

For AlphaFold models, the B-factor field carries pLDDT — the model's own estimate of local accuracy on a 0–100 scale. Regions with pLDDT<50 should be treated as essentially unmodeled; they often correspond to intrinsically disordered segments.

B-factor (Debye–Waller factor) reflects atomic displacement in the crystal lattice. It is an experimental observable (units Å²), not a prediction; low values mean the atom is pinned down, high values mean it moves or is heterogeneous across the crystal.

Predicted Aligned Error (PAE) is an AlphaFold confidence matrix: entry (i, j) is the expected error in the position of residue j, in ångströms, when the prediction is superimposed on the true structure at residue i. Low PAE within a block of residues means that block is internally rigid and well-predicted; high PAE between two blocks means their relative placement is uncertain even if each block individually is confident.